Protein AF-A0A7W0Y321-F1 (afdb_monomer_lite)

Radius of gyration: 30.18 Å; chains: 1; bounding box: 87×52×85 Å

Secondary structure (DSSP, 8-state):
----PPP--SSHHHHHHHHHHHHHHHHHHHHHHHHHTT----------------------PPPPGGGGTT-EEEEEEEEEETTEEEEESSTTSS--EEEEEGGGS-TT--TT-EEEEEEEE-TTS-EEEESS--S--TT-EEEEEEEEEETTEEEEE-SSSSPEEEEGGG-SS---TT-EEEEEEEE-TTS-EEEES-GGGTTB------TT-EEEEEEEEEETTTEEEEEETTTEEEEEETTS---PPTT-EEEEEEEEE-TT-PEEEESS--HHHHHHHHHHHHHHHHTSTT----BTTS-HHHHHHHHS--HHHHHHHHHHHHHTTSEEE-TTSBEEE--

Structure (mmCIF, N/CA/C/O backbone):
data_AF-A0A7W0Y321-F1
#
_entry.id   AF-A0A7W0Y321-F1
#
loop_
_atom_site.group_PDB
_atom_site.id
_atom_site.type_symbol
_atom_site.label_atom_id
_atom_site.label_alt_id
_atom_site.label_comp_id
_atom_site.label_asym_id
_atom_site.label_entity_id
_atom_site.label_seq_id
_atom_site.pdbx_PDB_ins_code
_atom_site.Cartn_x
_atom_site.Cartn_y
_atom_site.Cartn_z
_atom_site.occupancy
_atom_site.B_iso_or_equiv
_atom_site.auth_seq_id
_atom_site.auth_comp_id
_atom_site.auth_asym_id
_atom_site.auth_atom_id
_atom_site.pdbx_PDB_model_num
ATOM 1 N N . MET A 1 1 ? 62.973 -2.713 -50.701 1.00 37.50 1 MET A N 1
ATOM 2 C CA . MET A 1 1 ? 62.464 -1.530 -49.974 1.00 37.50 1 MET A CA 1
ATOM 3 C C . MET A 1 1 ? 60.984 -1.741 -49.723 1.00 37.50 1 MET A C 1
ATOM 5 O O . MET A 1 1 ? 60.253 -2.079 -50.642 1.00 37.50 1 MET A O 1
ATOM 9 N N . THR A 1 2 ? 60.612 -1.707 -48.453 1.00 30.53 2 THR A N 1
ATOM 10 C CA . THR A 1 2 ? 59.418 -2.304 -47.845 1.00 30.53 2 THR A CA 1
ATOM 11 C C . THR A 1 2 ? 58.196 -1.388 -47.960 1.00 30.53 2 THR A C 1
ATOM 13 O O . THR A 1 2 ? 58.276 -0.207 -47.636 1.00 30.53 2 THR A O 1
ATOM 16 N N . SER A 1 3 ? 57.065 -1.948 -48.398 1.00 26.88 3 SER A N 1
ATOM 17 C CA . SER A 1 3 ? 55.743 -1.309 -48.429 1.00 26.88 3 SER A CA 1
ATOM 18 C C . SER A 1 3 ? 54.989 -1.633 -47.135 1.00 26.88 3 SER A C 1
ATOM 20 O O . SER A 1 3 ? 54.885 -2.802 -46.764 1.00 26.88 3 SER A O 1
ATOM 22 N N . ALA A 1 4 ? 54.495 -0.608 -46.435 1.00 31.92 4 ALA A N 1
ATOM 23 C CA . ALA A 1 4 ? 53.747 -0.739 -45.188 1.00 31.92 4 ALA A CA 1
ATOM 24 C C . ALA A 1 4 ? 52.249 -0.481 -45.419 1.00 31.92 4 ALA A C 1
ATOM 26 O O . ALA A 1 4 ? 51.830 0.603 -45.825 1.00 31.92 4 ALA A O 1
ATOM 27 N N . VAL A 1 5 ? 51.460 -1.510 -45.118 1.00 32.16 5 VAL A N 1
ATOM 28 C CA . VAL A 1 5 ? 49.995 -1.549 -45.082 1.00 32.16 5 VAL A CA 1
ATOM 29 C C . VAL A 1 5 ? 49.476 -0.706 -43.906 1.00 32.16 5 VAL A C 1
ATOM 31 O O . VAL A 1 5 ? 49.934 -0.874 -42.777 1.00 32.16 5 VAL A O 1
ATOM 34 N N . ARG A 1 6 ? 48.499 0.184 -44.141 1.00 30.25 6 ARG A N 1
ATOM 35 C CA . ARG A 1 6 ? 47.721 0.862 -43.084 1.00 30.25 6 ARG A CA 1
ATOM 36 C C . ARG A 1 6 ? 46.363 0.176 -42.912 1.00 30.25 6 ARG A C 1
ATOM 38 O O . ARG A 1 6 ? 45.542 0.193 -43.822 1.00 30.25 6 ARG A O 1
ATOM 45 N N . SER A 1 7 ? 46.129 -0.380 -41.727 1.00 29.53 7 SER A N 1
ATOM 46 C CA . SER A 1 7 ? 44.857 -0.968 -41.285 1.00 29.53 7 SER A CA 1
ATOM 47 C C . SER A 1 7 ? 43.852 0.111 -40.836 1.00 29.53 7 SER A C 1
ATOM 49 O O . SER A 1 7 ? 44.234 0.988 -40.059 1.00 29.53 7 SER A O 1
ATOM 51 N N . PRO A 1 8 ? 42.559 0.050 -41.211 1.00 30.39 8 PRO A N 1
ATOM 52 C CA . PRO A 1 8 ? 41.513 0.876 -40.613 1.00 30.39 8 PRO A CA 1
ATOM 53 C C . PRO A 1 8 ? 40.870 0.121 -39.436 1.00 30.39 8 PRO A C 1
ATOM 55 O O . PRO A 1 8 ? 39.890 -0.596 -39.604 1.00 30.39 8 PRO A O 1
ATOM 58 N N . GLY A 1 9 ? 41.452 0.245 -38.239 1.00 34.59 9 GLY A N 1
ATOM 59 C CA . GLY A 1 9 ? 41.065 -0.548 -37.060 1.00 34.59 9 GLY A CA 1
ATOM 60 C C . GLY A 1 9 ? 40.746 0.233 -35.782 1.00 34.59 9 GLY A C 1
ATOM 61 O O . GLY A 1 9 ? 40.634 -0.387 -34.732 1.00 34.59 9 GLY A O 1
ATOM 62 N N . THR A 1 10 ? 40.603 1.565 -35.822 1.00 32.31 10 THR A N 1
ATOM 63 C CA . THR A 1 10 ? 40.637 2.357 -34.567 1.00 32.31 10 THR A CA 1
ATOM 64 C C . THR A 1 10 ? 39.414 3.250 -34.316 1.00 32.31 10 THR A C 1
ATOM 66 O O . THR A 1 10 ? 39.217 3.701 -33.192 1.00 32.31 10 THR A O 1
ATOM 69 N N . HIS A 1 11 ? 38.515 3.454 -35.288 1.00 32.34 11 HIS A N 1
ATOM 70 C CA . HIS A 1 11 ? 37.349 4.338 -35.090 1.00 32.34 11 HIS A CA 1
ATOM 71 C C . HIS A 1 11 ? 36.080 3.649 -34.546 1.00 32.34 11 HIS A C 1
ATOM 73 O O . HIS A 1 11 ? 35.236 4.322 -33.958 1.00 32.34 11 HIS A O 1
ATOM 79 N N . ALA A 1 12 ? 35.951 2.320 -34.647 1.00 29.95 12 ALA A N 1
ATOM 80 C CA . ALA A 1 12 ? 34.763 1.593 -34.168 1.00 29.95 12 ALA A CA 1
ATOM 81 C C . ALA A 1 12 ? 34.792 1.259 -32.659 1.00 29.95 12 ALA A C 1
ATOM 83 O O . ALA A 1 12 ? 33.744 1.050 -32.048 1.00 29.95 12 ALA A O 1
ATOM 84 N N . VAL A 1 13 ? 35.971 1.275 -32.027 1.00 29.80 13 VAL A N 1
ATOM 85 C CA . VAL A 1 13 ? 36.135 0.966 -30.592 1.00 29.80 13 VAL A CA 1
ATOM 86 C C . VAL A 1 13 ? 35.755 2.162 -29.700 1.00 29.80 13 VAL A C 1
ATOM 88 O O . VAL A 1 13 ? 35.324 1.989 -28.562 1.00 29.80 13 VAL A O 1
ATOM 91 N N . ILE A 1 14 ? 35.798 3.386 -30.236 1.00 30.38 14 ILE A N 1
ATOM 92 C CA . ILE A 1 14 ? 35.524 4.618 -29.474 1.00 30.38 14 ILE A CA 1
ATOM 93 C C . ILE A 1 14 ? 34.008 4.868 -29.308 1.00 30.38 14 ILE A C 1
ATOM 95 O O . ILE A 1 14 ? 33.573 5.432 -28.303 1.00 30.38 14 ILE A O 1
ATOM 99 N N . VAL A 1 15 ? 33.167 4.376 -30.227 1.00 31.77 15 VAL A N 1
ATOM 100 C CA . VAL A 1 15 ? 31.702 4.563 -30.150 1.00 31.77 15 VAL A CA 1
ATOM 101 C C . VAL A 1 15 ? 31.045 3.563 -29.186 1.00 31.77 15 VAL A C 1
ATOM 103 O O . VAL A 1 15 ? 30.130 3.934 -28.450 1.00 31.77 15 VAL A O 1
ATOM 106 N N . ALA A 1 16 ? 31.551 2.326 -29.094 1.00 27.86 16 ALA A N 1
ATOM 107 C CA . ALA A 1 16 ? 31.016 1.312 -28.177 1.00 27.86 16 ALA A CA 1
ATOM 108 C C . ALA A 1 16 ? 31.351 1.613 -26.699 1.00 27.86 16 ALA A C 1
ATOM 110 O O . ALA A 1 16 ? 30.527 1.384 -25.811 1.00 27.86 16 ALA A O 1
ATOM 111 N N . ALA A 1 17 ? 32.516 2.219 -26.440 1.00 27.67 17 ALA A N 1
ATOM 112 C CA . ALA A 1 17 ? 32.900 2.704 -25.113 1.00 27.67 17 ALA A CA 1
ATOM 113 C C . ALA A 1 17 ? 32.048 3.907 -24.649 1.00 27.67 17 ALA A C 1
ATOM 115 O O . ALA A 1 17 ? 31.771 4.049 -23.459 1.00 27.67 17 ALA A O 1
ATOM 116 N N . SER A 1 18 ? 31.561 4.738 -25.580 1.00 28.52 18 SER A N 1
ATOM 117 C CA . SER A 1 18 ? 30.719 5.910 -25.287 1.00 28.52 18 SER A CA 1
ATOM 118 C C . SER A 1 18 ? 29.284 5.538 -24.868 1.00 28.52 18 SER A C 1
ATOM 120 O O . SER A 1 18 ? 28.716 6.161 -23.968 1.00 28.52 18 SER A O 1
ATOM 122 N N . VAL A 1 19 ? 28.709 4.476 -25.450 1.00 32.16 19 VAL A N 1
ATOM 123 C CA . VAL A 1 19 ? 27.367 3.977 -25.082 1.00 32.16 19 VAL A CA 1
ATOM 124 C C . VAL A 1 19 ? 27.392 3.259 -23.728 1.00 32.16 19 VAL A C 1
ATOM 126 O O . VAL A 1 19 ? 26.535 3.524 -22.885 1.00 32.16 19 VAL A O 1
ATOM 129 N N . ASN A 1 20 ? 28.419 2.443 -23.464 1.00 32.22 20 ASN A N 1
ATOM 130 C CA . ASN A 1 20 ? 28.569 1.749 -22.180 1.00 32.22 20 ASN A CA 1
ATOM 131 C C . ASN A 1 20 ? 28.865 2.734 -21.028 1.00 32.22 20 ASN A C 1
ATOM 133 O O . ASN A 1 20 ? 28.300 2.621 -19.942 1.00 32.22 20 ASN A O 1
ATOM 137 N N . ALA A 1 21 ? 29.643 3.793 -21.293 1.00 31.08 21 ALA A N 1
ATOM 138 C CA . ALA A 1 21 ? 29.900 4.859 -20.324 1.00 31.08 21 ALA A CA 1
ATOM 139 C C . ALA A 1 21 ? 28.672 5.750 -20.046 1.00 31.08 21 ALA A C 1
ATOM 141 O O . ALA A 1 21 ? 28.537 6.252 -18.931 1.00 31.08 21 ALA A O 1
ATOM 142 N N . ARG A 1 22 ? 27.753 5.953 -21.007 1.00 33.44 22 ARG A N 1
ATOM 143 C CA . ARG A 1 22 ? 26.479 6.666 -20.761 1.00 33.44 22 ARG A CA 1
ATOM 144 C C . ARG A 1 22 ? 25.498 5.833 -19.935 1.00 33.44 22 ARG A C 1
ATOM 146 O O . ARG A 1 22 ? 24.844 6.387 -19.057 1.00 33.44 22 ARG A O 1
ATOM 153 N N . GLN A 1 23 ? 25.458 4.520 -20.154 1.00 32.94 23 GLN A N 1
ATOM 154 C CA . GLN A 1 23 ? 24.614 3.592 -19.397 1.00 32.94 23 GLN A CA 1
ATOM 155 C C . GLN A 1 23 ? 25.147 3.376 -17.967 1.00 32.94 23 GLN A C 1
ATOM 157 O O . GLN A 1 23 ? 24.382 3.393 -17.008 1.00 32.94 23 GLN A O 1
ATOM 162 N N . GLN A 1 24 ? 26.470 3.318 -17.783 1.00 32.84 24 GLN A N 1
ATOM 163 C CA . GLN A 1 24 ? 27.100 3.291 -16.455 1.00 32.84 24 GLN A CA 1
ATOM 164 C C . GLN A 1 24 ? 27.003 4.638 -15.712 1.00 32.84 24 GLN A C 1
ATOM 166 O O . GLN A 1 24 ? 26.873 4.650 -14.489 1.00 32.84 24 GLN A O 1
ATOM 171 N N . ARG A 1 25 ? 26.991 5.783 -16.417 1.00 35.41 25 ARG A N 1
ATOM 172 C CA . ARG A 1 25 ? 26.753 7.108 -15.804 1.00 35.41 25 ARG A CA 1
ATOM 173 C C . ARG A 1 25 ? 25.290 7.336 -15.401 1.00 35.41 25 ARG A C 1
ATOM 175 O O . ARG A 1 25 ? 25.072 8.026 -14.407 1.00 35.41 25 ARG A O 1
ATOM 182 N N . SER A 1 26 ? 24.305 6.758 -16.100 1.00 35.09 26 SER A N 1
ATOM 183 C CA . SER A 1 26 ? 22.899 6.812 -15.656 1.00 35.09 26 SER A CA 1
ATOM 184 C C . SER A 1 26 ? 22.655 5.908 -14.440 1.00 35.09 26 SER A C 1
ATOM 186 O O . SER A 1 26 ? 21.973 6.321 -13.507 1.00 35.09 26 SER A O 1
ATOM 188 N N . ILE A 1 27 ? 23.306 4.738 -14.385 1.00 36.19 27 ILE A N 1
ATOM 189 C CA . ILE A 1 27 ? 23.288 3.838 -13.218 1.00 36.19 27 ILE A CA 1
ATOM 190 C C . ILE A 1 27 ? 23.987 4.489 -12.010 1.00 36.19 27 ILE A C 1
ATOM 192 O O . ILE A 1 27 ? 23.441 4.482 -10.912 1.00 36.19 27 ILE A O 1
ATOM 196 N N . GLY A 1 28 ? 25.135 5.149 -12.207 1.00 32.41 28 GLY A N 1
ATOM 197 C CA . GLY A 1 28 ? 25.842 5.868 -11.137 1.00 32.41 28 GLY A CA 1
ATOM 198 C C . GLY A 1 28 ? 25.078 7.075 -10.569 1.00 32.41 28 GLY A C 1
ATOM 199 O O . GLY A 1 28 ? 25.195 7.375 -9.380 1.00 32.41 28 GLY A O 1
ATOM 200 N N . ARG A 1 29 ? 24.248 7.748 -11.383 1.00 40.47 29 ARG A N 1
ATOM 201 C CA . ARG A 1 29 ? 23.334 8.807 -10.913 1.00 40.47 29 ARG A CA 1
ATOM 202 C C . ARG A 1 29 ? 22.128 8.243 -10.153 1.00 40.47 29 ARG A C 1
ATOM 204 O O . ARG A 1 29 ? 21.729 8.850 -9.163 1.00 40.47 29 ARG A O 1
ATOM 211 N N . ALA A 1 30 ? 21.618 7.068 -10.528 1.00 36.06 30 ALA A N 1
ATOM 212 C CA . ALA A 1 30 ? 20.555 6.381 -9.787 1.00 36.06 30 ALA A CA 1
ATOM 213 C C . ALA A 1 30 ? 21.011 5.954 -8.372 1.00 36.06 30 ALA A C 1
ATOM 215 O O . ALA A 1 30 ? 20.268 6.123 -7.401 1.00 36.06 30 ALA A O 1
ATOM 216 N N . THR A 1 31 ? 22.264 5.506 -8.211 1.00 35.38 31 THR A N 1
ATOM 217 C CA . THR A 1 31 ? 22.846 5.173 -6.894 1.00 35.38 31 THR A CA 1
ATOM 218 C C . THR A 1 31 ? 22.947 6.399 -5.974 1.00 35.38 31 THR A C 1
ATOM 220 O O . THR A 1 31 ? 22.662 6.307 -4.775 1.00 35.38 31 THR A O 1
ATOM 223 N N . ALA A 1 32 ? 23.292 7.566 -6.533 1.00 35.53 32 ALA A N 1
ATOM 224 C CA . ALA A 1 32 ? 23.331 8.835 -5.804 1.00 35.53 32 ALA A CA 1
ATOM 225 C C . ALA A 1 32 ? 21.924 9.371 -5.477 1.00 35.53 32 ALA A C 1
ATOM 227 O O . ALA A 1 32 ? 21.692 9.817 -4.355 1.00 35.53 32 ALA A O 1
ATOM 228 N N . ALA A 1 33 ? 20.963 9.259 -6.398 1.00 38.72 33 ALA A N 1
ATOM 229 C CA . ALA A 1 33 ? 19.593 9.743 -6.223 1.00 38.72 33 ALA A CA 1
ATOM 230 C C . ALA A 1 33 ? 18.834 9.037 -5.088 1.00 38.72 33 ALA A C 1
ATOM 232 O O . ALA A 1 33 ? 18.211 9.694 -4.254 1.00 38.72 33 ALA A O 1
ATOM 233 N N . LEU A 1 34 ? 18.962 7.709 -4.982 1.00 39.53 34 LEU A N 1
ATOM 234 C CA . LEU A 1 34 ? 18.367 6.964 -3.867 1.00 39.53 34 LEU A CA 1
ATOM 235 C C . LEU A 1 34 ? 19.065 7.218 -2.519 1.00 39.53 34 LEU A C 1
ATOM 237 O O . LEU A 1 34 ? 18.473 6.979 -1.475 1.00 39.53 34 LEU A O 1
ATOM 241 N N . THR A 1 35 ? 20.297 7.735 -2.522 1.00 36.53 35 THR A N 1
ATOM 242 C CA . THR A 1 35 ? 21.027 8.111 -1.296 1.00 36.53 35 THR A CA 1
ATOM 243 C C . THR A 1 35 ? 20.725 9.560 -0.873 1.00 36.53 35 THR A C 1
ATOM 245 O O . THR A 1 35 ? 20.748 9.887 0.312 1.00 36.53 35 THR A O 1
ATOM 248 N N . ILE A 1 36 ? 20.388 10.434 -1.829 1.00 39.72 36 ILE A N 1
ATOM 249 C CA . ILE A 1 36 ? 19.984 11.832 -1.593 1.00 39.72 36 ILE A CA 1
ATOM 250 C C . ILE A 1 36 ? 18.543 11.926 -1.056 1.00 39.72 36 ILE A C 1
ATOM 252 O O . ILE A 1 36 ? 18.221 12.874 -0.343 1.00 39.72 36 ILE A O 1
ATOM 256 N N . CYS A 1 37 ? 17.705 10.909 -1.291 1.00 40.44 37 CYS A N 1
ATOM 257 C CA . CYS A 1 37 ? 16.328 10.847 -0.784 1.00 40.44 37 CYS A CA 1
ATOM 258 C C . CYS A 1 37 ? 16.218 10.813 0.761 1.00 40.44 37 CYS A C 1
ATOM 260 O O . CYS A 1 37 ? 15.192 11.213 1.301 1.00 40.44 37 CYS A O 1
ATOM 262 N N . MET A 1 38 ? 17.279 10.404 1.473 1.00 42.56 38 MET A N 1
ATOM 263 C CA . MET A 1 38 ? 17.294 10.196 2.936 1.00 42.56 38 MET A CA 1
ATOM 264 C C . MET A 1 38 ? 18.037 11.287 3.737 1.00 42.56 38 MET A C 1
ATOM 266 O O . MET A 1 38 ? 18.433 11.067 4.881 1.00 42.56 38 MET A O 1
ATOM 270 N N . ARG A 1 39 ? 18.297 12.477 3.174 1.00 36.12 39 ARG A N 1
ATOM 271 C CA . ARG A 1 39 ? 18.982 13.555 3.920 1.00 36.12 39 ARG A CA 1
ATOM 272 C C . ARG A 1 39 ? 18.240 14.890 3.882 1.00 36.12 39 ARG A C 1
ATOM 274 O O . ARG A 1 39 ? 18.534 15.749 3.058 1.00 36.12 39 ARG A O 1
ATOM 281 N N . ARG A 1 40 ? 17.421 15.133 4.911 1.00 33.59 40 ARG A N 1
ATOM 282 C CA . ARG A 1 40 ? 17.239 16.467 5.511 1.00 33.59 40 ARG A CA 1
ATOM 283 C C . ARG A 1 40 ? 17.475 16.380 7.021 1.00 33.59 40 ARG A C 1
ATOM 285 O O . ARG A 1 40 ? 16.914 15.538 7.704 1.00 33.59 40 ARG A O 1
ATOM 292 N N . ARG A 1 41 ? 18.401 17.212 7.512 1.00 30.92 41 ARG A N 1
ATOM 293 C CA . ARG A 1 41 ? 18.841 17.288 8.915 1.00 30.92 41 ARG A CA 1
ATOM 294 C C . ARG A 1 41 ? 17.834 18.079 9.755 1.00 30.92 41 ARG A C 1
ATOM 296 O O . ARG A 1 41 ? 17.512 19.203 9.392 1.00 30.92 41 ARG A O 1
ATOM 303 N N . VAL A 1 42 ? 17.495 17.545 10.926 1.00 33.91 42 VAL A N 1
ATOM 304 C CA . VAL A 1 42 ? 16.910 18.248 12.086 1.00 33.91 42 VAL A CA 1
ATOM 305 C C . VAL A 1 42 ? 17.865 18.003 13.284 1.00 33.91 42 VAL A C 1
ATOM 307 O O . VAL A 1 42 ? 18.540 16.968 13.300 1.00 33.91 42 VAL A O 1
ATOM 310 N N . PRO A 1 43 ? 18.090 18.966 14.206 1.00 32.81 43 PRO A N 1
ATOM 311 C CA . PRO A 1 43 ? 19.336 19.046 14.978 1.00 32.81 43 PRO A CA 1
ATOM 312 C C . PRO A 1 43 ? 19.446 18.069 16.163 1.00 32.81 43 PRO A C 1
ATOM 314 O O . PRO A 1 43 ? 18.467 17.647 16.768 1.00 32.81 43 PRO A O 1
ATOM 317 N N . ARG A 1 44 ? 20.703 17.740 16.502 1.00 32.72 44 ARG A N 1
ATOM 318 C CA . ARG A 1 44 ? 21.126 16.801 17.556 1.00 32.72 44 ARG A CA 1
ATOM 319 C C . ARG A 1 44 ? 20.881 17.346 18.970 1.00 32.72 44 ARG A C 1
ATOM 321 O O . ARG A 1 44 ? 21.443 18.378 19.331 1.00 32.72 44 ARG A O 1
ATOM 328 N N . GLY A 1 45 ? 20.178 16.569 19.796 1.00 30.84 45 GLY A N 1
ATOM 329 C CA . GLY A 1 45 ? 20.046 16.757 21.245 1.00 30.84 45 GLY A CA 1
ATOM 330 C C . GLY A 1 45 ? 20.712 15.634 22.058 1.00 30.84 45 GLY A C 1
ATOM 331 O O . GLY A 1 45 ? 20.310 14.485 21.972 1.00 30.84 45 GLY A O 1
ATOM 332 N N . ARG A 1 46 ? 21.765 16.027 22.788 1.00 31.98 46 ARG A N 1
ATOM 333 C CA . ARG A 1 46 ? 22.448 15.503 24.001 1.00 31.98 46 ARG A CA 1
ATOM 334 C C . ARG A 1 46 ? 22.412 14.007 24.400 1.00 31.98 46 ARG A C 1
ATOM 336 O O . ARG A 1 46 ? 21.378 13.386 24.579 1.00 31.98 46 ARG A O 1
ATOM 343 N N . ARG A 1 47 ? 23.630 13.520 24.693 1.00 31.42 47 ARG A N 1
ATOM 344 C CA . ARG A 1 47 ? 24.012 12.260 25.363 1.00 31.42 47 ARG A CA 1
ATOM 345 C C . ARG A 1 47 ? 23.649 12.240 26.856 1.00 31.42 47 ARG A C 1
ATOM 347 O O . ARG A 1 47 ? 23.882 13.238 27.534 1.00 31.42 47 ARG A O 1
ATOM 354 N N . THR A 1 48 ? 23.322 11.055 27.372 1.00 31.39 48 THR A N 1
ATOM 355 C CA . THR A 1 48 ? 23.472 10.646 28.787 1.00 31.39 48 THR A CA 1
ATOM 356 C C . THR A 1 48 ? 23.971 9.185 28.885 1.00 31.39 48 THR A C 1
ATOM 358 O O . THR A 1 48 ? 23.971 8.481 27.872 1.00 31.3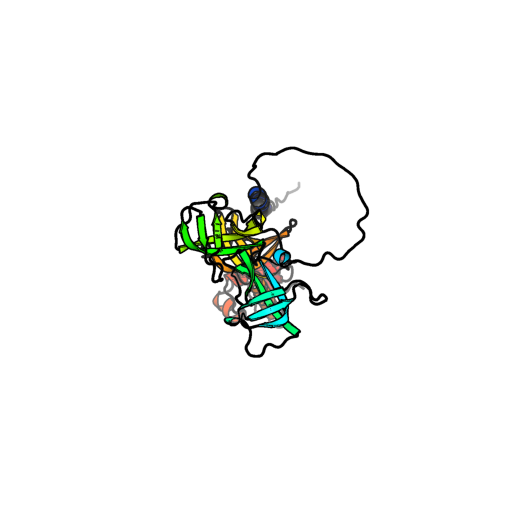9 48 THR A O 1
ATOM 361 N N . PRO A 1 49 ? 24.553 8.764 30.031 1.00 33.38 49 PRO A N 1
ATOM 362 C CA . PRO A 1 49 ? 25.655 7.801 30.052 1.00 33.38 49 PRO A CA 1
ATOM 363 C C . PRO A 1 49 ? 25.272 6.335 30.324 1.00 33.38 49 PRO A C 1
ATOM 365 O O . PRO A 1 49 ? 24.209 6.009 30.838 1.00 33.38 49 PRO A O 1
ATOM 368 N N . LYS A 1 50 ? 26.242 5.472 29.990 1.00 33.44 50 LYS A N 1
ATOM 369 C CA . LYS A 1 50 ? 26.326 4.019 30.201 1.00 33.44 50 LYS A CA 1
ATOM 370 C C . LYS A 1 50 ? 26.047 3.599 31.652 1.00 33.44 50 LYS A C 1
ATOM 372 O O . LYS A 1 50 ? 26.663 4.140 32.567 1.00 33.44 50 LYS A O 1
ATOM 377 N N . GLY A 1 51 ? 25.268 2.529 31.837 1.00 27.20 51 GLY A N 1
ATOM 378 C CA . GLY A 1 51 ? 25.126 1.859 33.130 1.00 27.20 51 GLY A CA 1
ATOM 379 C C . GLY A 1 51 ? 24.495 0.463 33.057 1.00 27.20 51 GLY A C 1
ATOM 380 O O . GLY A 1 51 ? 23.309 0.347 32.802 1.00 27.20 51 GLY A O 1
ATOM 381 N N . ARG A 1 52 ? 25.326 -0.546 33.361 1.00 26.77 52 ARG A N 1
ATOM 382 C CA . ARG A 1 52 ? 25.044 -1.872 33.960 1.00 26.77 52 ARG A CA 1
ATOM 383 C C . ARG A 1 52 ? 24.085 -2.839 33.247 1.00 26.77 52 ARG A C 1
ATOM 385 O O . ARG A 1 52 ? 22.870 -2.716 33.288 1.00 26.77 52 ARG A O 1
ATOM 392 N N . TRP A 1 53 ? 24.701 -3.902 32.733 1.00 24.78 53 TRP A N 1
ATOM 393 C CA . TRP A 1 53 ? 24.075 -5.162 32.351 1.00 24.78 53 TRP A CA 1
ATOM 394 C C . TRP A 1 53 ? 23.630 -5.916 33.609 1.00 24.78 53 TRP A C 1
ATOM 396 O O . TRP A 1 53 ? 24.472 -6.348 34.395 1.00 24.78 53 TRP A O 1
ATOM 406 N N . TRP A 1 54 ? 22.321 -6.070 33.786 1.00 28.39 54 TRP A N 1
ATOM 407 C CA . TRP A 1 54 ? 21.739 -7.074 34.672 1.00 28.39 54 TRP A CA 1
ATOM 408 C C . TRP A 1 54 ? 21.174 -8.190 33.797 1.00 28.39 54 TRP A C 1
ATOM 410 O O . TRP A 1 54 ? 20.472 -7.927 32.821 1.00 28.39 54 TRP A O 1
ATOM 420 N N . ALA A 1 55 ? 21.550 -9.427 34.118 1.00 31.28 55 ALA A N 1
ATOM 421 C CA . ALA A 1 55 ? 21.075 -10.634 33.461 1.00 31.28 55 ALA A CA 1
ATOM 422 C C . ALA A 1 55 ? 19.541 -10.700 33.528 1.00 31.28 55 ALA A C 1
ATOM 424 O O . ALA A 1 55 ? 18.965 -10.636 34.613 1.00 31.28 55 ALA A O 1
ATOM 425 N N . CYS A 1 56 ? 18.886 -10.805 32.371 1.00 28.83 56 CYS A N 1
ATOM 426 C CA . CYS A 1 56 ? 17.438 -10.931 32.295 1.00 28.83 56 CYS A CA 1
ATOM 427 C C . CYS A 1 56 ? 17.074 -12.417 32.260 1.00 28.83 56 CYS A C 1
ATOM 429 O O . CYS A 1 56 ? 17.381 -13.127 31.303 1.00 28.83 56 CYS A O 1
ATOM 431 N N . ASN A 1 57 ? 16.450 -12.864 33.345 1.00 33.22 57 ASN A N 1
ATOM 432 C CA . ASN A 1 57 ? 15.705 -14.109 33.417 1.00 33.22 57 ASN A CA 1
ATOM 433 C C . ASN A 1 57 ? 14.534 -13.982 32.428 1.00 33.22 57 ASN A C 1
ATOM 435 O O . ASN A 1 57 ? 13.743 -13.045 32.535 1.00 33.22 57 ASN A O 1
ATOM 439 N N . SER A 1 58 ? 14.457 -14.862 31.435 1.00 38.84 58 SER A N 1
ATOM 440 C CA . SER A 1 58 ? 13.466 -14.831 30.358 1.00 38.84 58 SER A CA 1
ATOM 441 C C . SER A 1 58 ? 12.080 -15.249 30.862 1.00 38.84 58 SER A C 1
ATOM 443 O O . SER A 1 58 ? 11.590 -16.341 30.581 1.00 38.84 58 SER A O 1
ATOM 445 N N . ALA A 1 59 ? 11.430 -14.355 31.607 1.00 42.66 59 ALA A N 1
ATOM 446 C CA . ALA A 1 59 ? 9.985 -14.370 31.759 1.00 42.66 59 ALA A CA 1
ATOM 447 C C . ALA A 1 59 ? 9.379 -13.976 30.406 1.00 42.66 59 ALA A C 1
ATOM 449 O O . ALA A 1 59 ? 9.693 -12.916 29.865 1.00 42.66 59 ALA A O 1
ATOM 450 N N . ARG A 1 60 ? 8.549 -14.850 29.830 1.00 49.38 60 ARG A N 1
ATOM 451 C CA . ARG A 1 60 ? 7.725 -14.510 28.666 1.00 49.38 60 ARG A CA 1
ATOM 452 C C . ARG A 1 60 ? 6.822 -13.350 29.095 1.00 49.38 60 ARG A C 1
ATOM 454 O O . ARG A 1 60 ? 5.949 -13.544 29.933 1.00 49.38 60 ARG A O 1
ATOM 461 N N . THR A 1 61 ? 7.092 -12.140 28.613 1.00 56.84 61 THR A N 1
ATOM 462 C CA . THR A 1 61 ? 6.213 -10.990 28.838 1.00 56.84 61 THR A CA 1
ATOM 463 C C . THR A 1 61 ? 4.872 -11.308 28.186 1.00 56.84 61 THR A C 1
ATOM 465 O O . THR A 1 61 ? 4.842 -11.574 26.986 1.00 56.84 61 THR A O 1
ATOM 468 N N . ALA A 1 62 ? 3.797 -11.345 28.979 1.00 64.00 62 ALA A N 1
ATOM 469 C CA . ALA A 1 62 ? 2.444 -11.514 28.463 1.00 64.00 62 ALA A CA 1
ATOM 470 C C . ALA A 1 62 ? 2.161 -10.406 27.439 1.00 64.00 62 ALA A C 1
ATOM 472 O O . ALA A 1 62 ? 2.457 -9.237 27.700 1.00 64.00 62 ALA A O 1
ATOM 473 N N . MET A 1 63 ? 1.659 -10.783 26.265 1.00 74.50 63 MET A N 1
ATOM 474 C CA . MET A 1 63 ? 1.378 -9.832 25.194 1.00 74.50 63 MET A CA 1
ATOM 475 C C . MET A 1 63 ? 0.116 -9.044 25.547 1.00 74.50 63 MET A C 1
ATOM 477 O O . MET A 1 63 ? -0.892 -9.637 25.931 1.00 74.50 63 MET A O 1
ATOM 481 N N . LEU A 1 64 ? 0.169 -7.717 25.443 1.00 83.81 64 LEU A N 1
ATOM 482 C CA . LEU A 1 64 ? -0.964 -6.853 25.770 1.00 83.81 64 LEU A CA 1
ATOM 483 C C . LEU A 1 64 ? -1.772 -6.516 24.506 1.00 83.81 64 LEU A C 1
ATOM 485 O O . LEU A 1 64 ? -1.205 -6.486 23.410 1.00 83.81 64 LEU A O 1
ATOM 489 N N . PRO A 1 65 ? -3.079 -6.204 24.626 1.00 82.94 65 PRO A N 1
ATOM 490 C CA . PRO A 1 65 ? -3.898 -5.752 23.497 1.00 82.94 65 PRO A CA 1
ATOM 491 C C . PRO A 1 65 ? -3.249 -4.623 22.680 1.00 82.94 65 PRO A C 1
ATOM 493 O O . PRO A 1 65 ? -3.295 -4.613 21.450 1.00 82.94 65 PRO A O 1
ATOM 496 N N . ASP A 1 66 ? -2.585 -3.702 23.376 1.00 86.44 66 ASP A N 1
ATOM 497 C CA . ASP A 1 66 ? -1.890 -2.550 22.808 1.00 86.44 66 ASP A CA 1
ATOM 498 C C . ASP A 1 66 ? -0.717 -2.907 21.887 1.00 86.44 66 ASP A C 1
ATOM 500 O O . ASP A 1 66 ? -0.373 -2.121 21.000 1.00 86.44 66 ASP A O 1
ATOM 504 N N . ASP A 1 67 ? -0.096 -4.073 22.075 1.00 89.12 67 ASP A N 1
ATOM 505 C CA . ASP A 1 67 ? 1.023 -4.537 21.245 1.00 89.12 67 ASP A CA 1
ATOM 506 C C . ASP A 1 67 ? 0.551 -4.968 19.847 1.00 89.12 67 ASP A C 1
ATOM 508 O O . ASP A 1 67 ? 1.326 -4.974 18.883 1.00 89.12 67 ASP A O 1
ATOM 512 N N . LEU A 1 68 ? -0.742 -5.290 19.726 1.00 94.12 68 LEU A N 1
ATOM 513 C CA . LEU A 1 68 ? -1.380 -5.723 18.487 1.00 94.12 68 LEU A CA 1
ATOM 514 C C . LEU A 1 68 ? -1.962 -4.572 17.662 1.00 94.12 68 LEU A C 1
ATOM 516 O O . LEU A 1 68 ? -2.365 -4.790 16.519 1.00 94.12 68 LEU A O 1
ATOM 520 N N . LEU A 1 69 ? -1.998 -3.352 18.208 1.00 95.38 69 LEU A N 1
ATOM 521 C CA . LEU A 1 69 ? -2.595 -2.196 17.543 1.00 95.38 69 LEU A CA 1
ATOM 522 C C . LEU A 1 69 ? -1.985 -1.936 16.163 1.00 95.38 69 LEU A C 1
ATOM 524 O O . LEU A 1 69 ? -0.768 -1.867 15.982 1.00 95.38 69 LEU A O 1
ATOM 528 N N . GLY A 1 70 ? -2.868 -1.742 15.187 1.00 96.12 70 GLY A N 1
ATOM 529 C CA . GLY A 1 70 ? -2.525 -1.487 13.798 1.00 96.12 70 GLY A CA 1
ATOM 530 C C . GLY A 1 70 ? -2.024 -2.721 13.045 1.00 96.12 70 GLY A C 1
ATOM 531 O O . GLY A 1 70 ? -1.421 -2.561 11.987 1.00 96.12 70 GLY A O 1
ATOM 532 N N . ARG A 1 71 ? -2.215 -3.942 13.562 1.00 96.56 71 ARG A N 1
ATOM 533 C CA . ARG A 1 71 ? -1.719 -5.179 12.939 1.00 96.56 71 ARG A CA 1
ATOM 534 C C . ARG A 1 71 ? -2.849 -6.141 12.598 1.00 96.56 71 ARG A C 1
ATOM 536 O O . ARG A 1 71 ? -3.868 -6.203 13.284 1.00 96.56 71 ARG A O 1
ATOM 543 N N . HIS A 1 72 ? -2.610 -6.934 11.557 1.00 96.44 72 HIS A N 1
ATOM 544 C CA . HIS A 1 72 ? -3.383 -8.136 11.277 1.00 96.44 72 HIS A CA 1
ATOM 545 C C . HIS A 1 72 ? -2.895 -9.277 12.164 1.00 96.44 72 HIS A C 1
ATOM 547 O O . HIS A 1 72 ? -1.701 -9.578 12.201 1.00 96.44 72 HIS A O 1
ATOM 553 N N . VAL A 1 73 ? -3.823 -9.914 12.863 1.00 96.44 73 VAL A N 1
ATOM 554 C CA . VAL A 1 73 ? -3.567 -11.032 13.771 1.00 96.44 73 VAL A CA 1
ATOM 555 C C . VAL A 1 73 ? -4.654 -12.080 13.607 1.00 96.44 73 VAL A C 1
ATOM 557 O O . VAL A 1 73 ? -5.739 -11.800 13.108 1.00 96.44 73 VAL A O 1
ATOM 560 N N . THR A 1 74 ? -4.365 -13.311 14.006 1.00 96.56 74 THR A N 1
ATOM 561 C CA . THR A 1 74 ? -5.366 -14.378 14.068 1.00 96.56 74 THR A CA 1
ATOM 562 C C . THR A 1 74 ? -5.554 -14.753 15.527 1.00 96.56 74 THR A C 1
ATOM 564 O O . THR A 1 74 ? -4.614 -15.249 16.144 1.00 96.56 74 THR A O 1
ATOM 567 N N . LEU A 1 75 ? -6.734 -14.468 16.083 1.00 95.69 75 LEU A N 1
ATOM 568 C CA . LEU A 1 75 ? -7.019 -14.636 17.510 1.00 95.69 75 LEU A CA 1
ATOM 569 C C . LEU A 1 75 ? -8.185 -15.614 17.714 1.00 95.69 75 LEU A C 1
ATOM 571 O O . LEU A 1 75 ? -9.181 -15.513 16.991 1.00 95.69 75 LEU A O 1
ATOM 575 N N . PRO A 1 76 ? -8.097 -16.552 18.676 1.00 96.06 76 PRO A N 1
ATOM 576 C CA . PRO A 1 76 ? -9.179 -17.485 18.943 1.00 96.06 76 PRO A CA 1
ATOM 577 C C . PRO A 1 76 ? -10.312 -16.837 19.738 1.00 96.06 76 PRO A C 1
ATOM 579 O O . PRO A 1 76 ? -10.080 -16.031 20.644 1.00 96.06 76 PRO A O 1
ATOM 582 N N . ILE A 1 77 ? -11.548 -17.220 19.425 1.00 96.94 77 ILE A N 1
ATOM 583 C CA . ILE A 1 77 ? -12.731 -16.813 20.181 1.00 96.94 77 ILE A CA 1
ATOM 584 C C . ILE A 1 77 ? -12.698 -17.498 21.543 1.00 96.94 77 ILE A C 1
ATOM 586 O O . ILE A 1 77 ? -12.744 -18.722 21.635 1.00 96.94 77 ILE A O 1
ATOM 590 N N . ARG A 1 78 ? -12.678 -16.712 22.618 1.00 95.12 78 ARG A N 1
ATOM 591 C CA . ARG A 1 78 ? -12.735 -17.225 23.991 1.00 95.12 78 ARG A CA 1
ATOM 592 C C . ARG A 1 78 ? -14.164 -17.407 24.478 1.00 95.12 78 ARG A C 1
ATOM 594 O O . ARG A 1 78 ? -14.474 -18.387 25.145 1.00 95.12 78 ARG A O 1
ATOM 601 N N . ARG A 1 79 ? -15.031 -16.440 24.184 1.00 95.81 79 ARG A N 1
ATOM 602 C CA . ARG A 1 79 ? -16.446 -16.464 24.573 1.00 95.81 79 ARG A CA 1
ATOM 603 C C . ARG A 1 79 ? -17.265 -15.494 23.737 1.00 95.81 79 ARG A C 1
ATOM 605 O O . ARG A 1 79 ? -16.733 -14.513 23.219 1.00 95.81 79 ARG A O 1
ATOM 612 N N . PHE A 1 80 ? -18.569 -15.725 23.706 1.00 97.31 80 PHE A N 1
ATOM 613 C CA . PHE A 1 80 ? -19.551 -14.776 23.195 1.00 97.31 80 PHE A CA 1
ATOM 614 C C . PHE A 1 80 ? -20.204 -13.997 24.342 1.00 97.31 80 PHE A C 1
ATOM 616 O O . PHE A 1 80 ? -20.272 -14.474 25.476 1.00 97.31 80 PHE A O 1
ATOM 623 N N . ALA A 1 81 ? -20.667 -12.789 24.044 1.00 95.88 81 ALA A N 1
ATOM 624 C CA . ALA A 1 81 ? -21.584 -12.007 24.867 1.00 95.88 81 ALA A CA 1
ATOM 625 C C . ALA A 1 81 ? -22.445 -11.115 23.959 1.00 95.88 81 ALA A C 1
ATOM 627 O O . ALA A 1 81 ? -22.228 -11.067 22.750 1.00 95.88 81 ALA A O 1
ATOM 628 N N . ASP A 1 82 ? -23.355 -10.341 24.548 1.00 95.44 82 ASP A N 1
ATOM 629 C CA . ASP A 1 82 ? -24.278 -9.471 23.803 1.00 95.44 82 ASP A CA 1
ATOM 630 C C . ASP A 1 82 ? -23.561 -8.454 22.897 1.00 95.44 82 ASP A C 1
ATOM 632 O O . ASP A 1 82 ? -24.040 -8.130 21.813 1.00 95.44 82 ASP A O 1
ATOM 636 N N . ALA A 1 83 ? -22.383 -7.974 23.310 1.00 94.69 83 ALA A N 1
ATOM 637 C CA . ALA A 1 83 ? -21.583 -7.035 22.523 1.00 94.69 83 ALA A CA 1
ATOM 638 C C . ALA A 1 83 ? -20.892 -7.681 21.301 1.00 94.69 83 ALA A C 1
ATOM 640 O O . ALA A 1 83 ? -20.505 -6.969 20.372 1.00 94.69 83 ALA A O 1
ATOM 641 N N . GLY A 1 84 ? -20.717 -9.008 21.294 1.00 97.00 84 GLY A N 1
ATOM 642 C CA . GLY A 1 84 ? -19.997 -9.744 20.255 1.00 97.00 84 GLY A CA 1
ATOM 643 C C . GLY A 1 84 ? -19.097 -10.857 20.797 1.00 97.00 84 GLY A C 1
ATOM 644 O O . GLY A 1 84 ? -19.363 -11.454 21.843 1.00 97.00 84 GLY A O 1
ATOM 645 N N . ALA A 1 85 ? -18.021 -11.156 20.071 1.00 97.62 85 ALA A N 1
ATOM 646 C CA . ALA A 1 85 ? -17.051 -12.182 20.445 1.00 97.62 85 ALA A CA 1
ATOM 647 C C . ALA A 1 85 ? -15.850 -11.562 21.170 1.00 97.62 85 ALA A C 1
ATOM 649 O O . ALA A 1 85 ? -15.322 -10.539 20.749 1.00 97.62 85 ALA A O 1
ATOM 650 N N . PHE A 1 86 ? -15.386 -12.190 22.247 1.00 97.00 86 PHE A N 1
ATOM 651 C CA . PHE A 1 86 ? -14.157 -11.800 22.938 1.00 97.00 86 PHE A CA 1
ATOM 652 C C . PHE A 1 86 ? -13.024 -12.707 22.475 1.00 97.00 86 PHE A C 1
ATOM 654 O O . PHE A 1 86 ? -13.063 -13.919 22.702 1.00 97.00 86 PHE A O 1
ATOM 661 N N . LEU A 1 87 ? -12.033 -12.117 21.815 1.00 96.62 87 LEU A N 1
ATOM 662 C CA . LEU A 1 87 ? -10.893 -12.806 21.228 1.00 96.62 87 LEU A CA 1
ATOM 663 C C . LEU A 1 87 ? -9.716 -12.796 22.198 1.00 96.62 87 LEU A C 1
ATOM 665 O O . LEU A 1 87 ? -9.409 -11.765 22.792 1.00 96.62 87 LEU A O 1
ATOM 669 N N . ALA A 1 88 ? -9.051 -13.930 22.349 1.00 94.94 88 ALA A N 1
ATOM 670 C CA . ALA A 1 88 ? -7.900 -14.083 23.225 1.00 94.94 88 ALA A CA 1
ATOM 671 C C . ALA A 1 88 ? -6.644 -13.404 22.666 1.00 94.94 88 ALA A C 1
ATOM 673 O O . ALA A 1 88 ? -6.235 -13.736 21.555 1.00 94.94 88 ALA A O 1
ATOM 674 N N . VAL A 1 89 ? -5.991 -12.528 23.441 1.00 91.44 89 VAL A N 1
ATOM 675 C CA . VAL A 1 89 ? -4.675 -11.973 23.059 1.00 91.44 89 VAL A CA 1
ATOM 676 C C . VAL A 1 89 ? -3.574 -13.025 23.196 1.00 91.44 89 VAL A C 1
ATOM 678 O O . VAL A 1 89 ? -2.765 -13.192 22.285 1.00 91.44 89 VAL A O 1
ATOM 681 N N . ASP A 1 90 ? -3.585 -13.771 24.301 1.00 85.81 90 ASP A N 1
ATOM 682 C CA . ASP A 1 90 ? -2.778 -14.976 24.483 1.00 85.81 90 ASP A CA 1
ATOM 683 C C . ASP A 1 90 ? -3.706 -16.205 24.518 1.00 85.81 90 ASP A C 1
ATOM 685 O O . ASP A 1 90 ? -4.595 -16.273 25.376 1.00 85.81 90 ASP A O 1
ATOM 689 N N . PRO A 1 91 ? -3.551 -17.175 23.597 1.00 76.38 91 PRO A N 1
ATOM 690 C CA . PRO A 1 91 ? -4.324 -18.415 23.612 1.00 76.38 91 PRO A CA 1
ATOM 691 C C . PRO A 1 91 ? -4.064 -19.307 24.833 1.00 76.38 91 PRO A C 1
ATOM 693 O O . PRO A 1 91 ? -4.885 -20.172 25.121 1.00 76.38 91 PRO A O 1
ATOM 696 N N . GLN A 1 92 ? -2.913 -19.158 25.496 1.00 75.38 92 GLN A N 1
ATOM 697 C CA . GLN A 1 92 ? -2.446 -20.043 26.571 1.00 75.38 92 GLN A CA 1
ATOM 698 C C . GLN A 1 92 ? -2.787 -19.533 27.977 1.00 75.38 92 GLN A C 1
ATOM 700 O O . GLN A 1 92 ? -2.521 -20.236 28.950 1.00 75.38 92 GLN A O 1
ATOM 705 N N . ASP A 1 93 ? -3.353 -18.331 28.090 1.00 74.88 93 ASP A N 1
ATOM 706 C CA . ASP A 1 93 ? -3.726 -17.711 29.362 1.00 74.88 93 ASP A CA 1
ATOM 707 C C . ASP A 1 93 ? -5.170 -17.196 29.311 1.00 74.88 93 ASP A C 1
ATOM 709 O O . ASP A 1 93 ? -5.639 -16.724 28.274 1.00 74.88 93 ASP A O 1
ATOM 713 N N . ASP A 1 94 ? -5.862 -17.221 30.447 1.00 70.12 94 ASP A N 1
ATOM 714 C CA . ASP A 1 94 ? -7.227 -16.707 30.632 1.00 70.12 94 ASP A CA 1
ATOM 715 C C . ASP A 1 94 ? -7.266 -15.170 30.755 1.00 70.12 94 ASP A C 1
ATOM 717 O O . ASP A 1 94 ? -8.256 -14.589 31.203 1.00 70.12 94 AS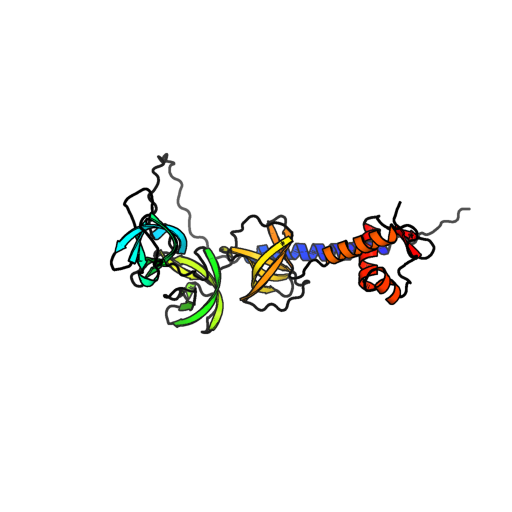P A O 1
ATOM 721 N N . GLY A 1 95 ? -6.174 -14.512 30.363 1.00 77.25 95 GLY A N 1
ATOM 722 C CA . GLY A 1 95 ? -5.953 -13.081 30.480 1.00 77.25 95 GLY A CA 1
ATOM 723 C C . GLY A 1 95 ? -6.706 -12.241 29.447 1.00 77.25 95 GLY A C 1
ATOM 724 O O . GLY A 1 95 ? -7.884 -12.445 29.145 1.00 77.25 95 GLY A O 1
ATOM 725 N N . GLU A 1 96 ? -6.007 -11.242 28.917 1.00 90.75 96 GLU A N 1
ATOM 726 C CA . GLU A 1 96 ? -6.592 -10.155 28.134 1.00 90.75 96 GLU A CA 1
ATOM 727 C C . GLU A 1 96 ? -7.390 -10.627 26.907 1.00 90.75 96 GLU A C 1
ATOM 729 O O . GLU A 1 96 ? -7.034 -11.584 26.203 1.00 90.75 96 GLU A O 1
ATOM 734 N N . THR A 1 97 ? -8.488 -9.914 26.638 1.00 94.12 97 THR A N 1
ATOM 735 C CA . THR A 1 97 ? -9.350 -10.157 25.477 1.00 94.12 97 THR A CA 1
ATOM 736 C C . THR A 1 97 ? -9.640 -8.875 24.716 1.00 94.12 97 THR A C 1
ATOM 738 O O . THR A 1 97 ? -9.699 -7.796 25.297 1.00 94.12 97 THR A O 1
ATOM 741 N N . ILE A 1 98 ? -9.863 -9.008 23.412 1.00 96.44 98 ILE A N 1
ATOM 742 C CA . ILE A 1 98 ? -10.265 -7.912 22.531 1.00 96.44 98 ILE A CA 1
ATOM 743 C C . ILE A 1 98 ? -11.664 -8.208 21.998 1.00 96.44 98 ILE A C 1
ATOM 745 O O . ILE A 1 98 ? -11.941 -9.316 21.541 1.00 96.44 98 ILE A O 1
ATOM 749 N N . LEU A 1 99 ? -12.554 -7.219 22.058 1.00 97.44 99 LEU A N 1
ATOM 750 C CA . LEU A 1 99 ? -13.908 -7.340 21.527 1.00 97.44 99 LEU A CA 1
ATOM 751 C C . LEU A 1 99 ? -13.893 -7.294 19.991 1.00 97.44 99 LEU A C 1
ATOM 753 O O . LEU A 1 99 ? -13.345 -6.365 19.404 1.00 97.44 99 LEU A O 1
ATOM 757 N N . LEU A 1 100 ? -14.554 -8.258 19.357 1.00 97.69 100 LEU A N 1
ATOM 758 C CA . LEU A 1 100 ? -15.029 -8.203 17.978 1.00 97.69 100 LEU A CA 1
ATOM 759 C C . LEU A 1 100 ? -16.542 -7.924 18.013 1.00 97.69 100 LEU A C 1
ATOM 761 O O . LEU A 1 100 ? -17.281 -8.759 18.547 1.00 97.69 100 LEU A O 1
ATOM 765 N N . PRO A 1 101 ? -17.022 -6.785 17.479 1.00 96.94 101 PRO A N 1
ATOM 766 C CA . PRO A 1 101 ? -18.441 -6.438 17.495 1.00 96.94 101 PRO A CA 1
ATOM 767 C C . PRO A 1 101 ? -19.323 -7.521 16.878 1.00 96.94 101 PRO A C 1
ATOM 769 O O . PRO A 1 101 ? -18.962 -8.105 15.859 1.00 96.94 101 PRO A O 1
ATOM 772 N N . TYR A 1 102 ? -20.512 -7.734 17.450 1.00 96.50 102 TYR A N 1
ATOM 773 C CA . TYR A 1 102 ? -21.455 -8.773 17.014 1.00 96.50 102 TYR A CA 1
ATOM 774 C C . TYR A 1 102 ? -21.721 -8.769 15.499 1.00 96.50 102 TYR A C 1
ATOM 776 O O . TYR A 1 102 ? -21.754 -9.821 14.871 1.00 96.50 102 TYR A O 1
ATOM 784 N N . SER A 1 103 ? -21.835 -7.585 14.889 1.00 95.31 103 SER A N 1
ATOM 785 C CA . SER A 1 103 ? -22.061 -7.414 13.446 1.00 95.31 103 SER A CA 1
ATOM 786 C C . SER A 1 103 ? -20.949 -7.968 12.548 1.00 95.31 103 SER A C 1
ATOM 788 O O . SER A 1 103 ? -21.155 -8.110 11.347 1.00 95.31 103 SER A O 1
ATOM 790 N N . GLU A 1 104 ? -19.761 -8.199 13.103 1.00 96.12 104 GLU A N 1
ATOM 791 C CA . GLU A 1 104 ? -18.566 -8.651 12.387 1.00 96.12 104 GLU A CA 1
ATOM 792 C C . GLU A 1 104 ? -18.189 -10.104 12.709 1.00 96.12 104 GLU A C 1
ATOM 794 O O . GLU A 1 104 ? -17.226 -10.629 12.146 1.00 96.12 104 GLU A O 1
ATOM 799 N N . VAL A 1 105 ? -18.951 -10.759 13.591 1.00 96.44 105 VAL A N 1
ATOM 800 C CA . VAL A 1 105 ? -18.782 -12.171 13.943 1.00 96.44 105 VAL A CA 1
ATOM 801 C C . VAL A 1 105 ? -19.3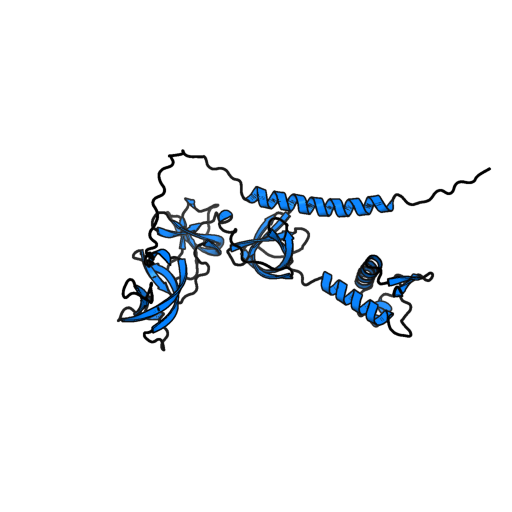72 -13.047 12.826 1.00 96.44 105 VAL A C 1
ATOM 803 O O . VAL A 1 105 ? -20.540 -12.864 12.472 1.00 96.44 105 VAL A O 1
ATOM 806 N N . PRO A 1 106 ? -18.615 -14.011 12.265 1.00 95.25 106 PRO A N 1
ATOM 807 C CA . PRO A 1 106 ? -19.161 -14.973 11.307 1.00 95.25 106 PRO A CA 1
ATOM 808 C C . PRO A 1 106 ? -20.313 -15.786 11.915 1.00 95.25 106 PRO A C 1
ATOM 810 O O . PRO A 1 106 ? -20.249 -16.188 13.074 1.00 95.25 106 PRO A O 1
ATOM 813 N N . ALA A 1 107 ? -21.365 -16.041 11.134 1.00 93.19 107 ALA A N 1
ATOM 814 C CA . ALA A 1 107 ? -22.599 -16.657 11.635 1.00 93.19 107 ALA A CA 1
ATOM 815 C C . ALA A 1 107 ? -22.416 -18.094 12.165 1.00 93.19 107 ALA A C 1
ATOM 817 O O . ALA A 1 107 ? -23.209 -18.551 12.984 1.00 93.19 107 ALA A O 1
ATOM 818 N N . ASP A 1 108 ? -21.392 -18.798 11.690 1.00 94.38 108 ASP A N 1
ATOM 819 C CA . ASP A 1 108 ? -21.036 -20.173 12.041 1.00 94.38 108 ASP A CA 1
ATOM 820 C C . ASP A 1 108 ? -19.859 -20.270 13.025 1.00 94.38 108 ASP A C 1
ATOM 822 O O . ASP A 1 108 ? -19.395 -21.374 13.310 1.00 94.38 108 ASP A O 1
ATOM 826 N N . ALA A 1 109 ? -19.385 -19.138 13.555 1.00 95.62 109 ALA A N 1
ATOM 827 C CA . ALA A 1 109 ? -18.248 -19.102 14.463 1.00 95.62 109 ALA A CA 1
ATOM 828 C C . ALA A 1 109 ? -18.566 -19.734 15.828 1.00 95.62 109 ALA A C 1
ATOM 830 O O . ALA A 1 109 ? -19.596 -19.457 16.445 1.00 95.62 109 ALA A O 1
ATOM 831 N N . ASN A 1 110 ? -17.626 -20.522 16.344 1.00 97.06 110 ASN A N 1
ATOM 832 C CA . ASN A 1 110 ? -17.704 -21.209 17.628 1.00 97.06 110 ASN A CA 1
ATOM 833 C C . ASN A 1 110 ? -16.574 -20.771 18.564 1.00 97.06 110 ASN A C 1
ATOM 835 O O . ASN A 1 110 ? -15.531 -20.270 18.149 1.00 97.06 110 ASN A O 1
ATOM 839 N N . VAL A 1 111 ? -16.760 -20.998 19.866 1.00 96.56 111 VAL A N 1
ATOM 840 C CA . VAL A 1 111 ? -15.673 -20.826 20.839 1.00 96.56 111 VAL A CA 1
ATOM 841 C C . VAL A 1 111 ? -14.510 -21.750 20.467 1.00 96.56 111 VAL A C 1
ATOM 843 O O . VAL A 1 111 ? -14.711 -22.935 20.215 1.00 96.56 111 VAL A O 1
ATOM 846 N N . GLY A 1 112 ? -13.298 -21.199 20.456 1.00 94.94 112 GLY A N 1
ATOM 847 C CA . GLY A 1 112 ? -12.074 -21.859 20.010 1.00 94.94 112 GLY A CA 1
ATOM 848 C C . GLY A 1 112 ? -11.683 -21.544 18.564 1.00 94.94 112 GLY A C 1
ATOM 849 O O . GLY A 1 112 ? -10.504 -21.681 18.234 1.00 94.94 112 GLY A O 1
ATOM 850 N N . ASP A 1 113 ? -12.610 -21.067 17.726 1.00 96.50 113 ASP A N 1
ATOM 851 C CA . ASP A 1 113 ? -12.306 -20.746 16.329 1.00 96.50 113 ASP A CA 1
ATOM 852 C C . ASP A 1 113 ? -11.363 -19.548 16.232 1.00 96.50 113 ASP A C 1
ATOM 854 O O . ASP A 1 113 ? -11.533 -18.538 16.917 1.00 96.50 113 ASP A O 1
ATOM 858 N N . ALA A 1 114 ? -10.358 -19.659 15.365 1.00 95.81 114 ALA A N 1
ATOM 859 C CA . ALA A 1 114 ? -9.347 -18.634 15.163 1.00 95.81 114 ALA A CA 1
ATOM 860 C C . ALA A 1 114 ? -9.753 -17.693 14.024 1.00 95.81 114 ALA A C 1
ATOM 862 O O . ALA A 1 114 ? -9.851 -18.111 12.870 1.00 95.81 114 ALA A O 1
ATOM 863 N N . LEU A 1 115 ? -9.969 -16.416 14.345 1.00 96.62 115 LEU A N 1
ATOM 864 C CA . LEU A 1 115 ? -10.438 -15.421 13.385 1.00 96.62 115 LEU A CA 1
ATOM 865 C C . LEU A 1 115 ? -9.309 -14.476 12.951 1.00 96.62 115 LEU A C 1
ATOM 867 O O . LEU A 1 115 ? -8.642 -13.899 13.817 1.00 96.62 115 LEU A O 1
ATOM 871 N N . PRO A 1 116 ? -9.101 -14.267 11.636 1.00 97.12 116 PRO A N 1
ATOM 872 C CA . PRO A 1 116 ? -8.230 -13.211 11.141 1.00 97.12 116 PRO A CA 1
ATOM 873 C C . PRO A 1 116 ? -8.908 -11.852 11.344 1.00 97.12 116 PRO A C 1
ATOM 875 O O . PRO A 1 116 ? -9.988 -11.595 10.814 1.00 97.12 116 PRO A O 1
ATOM 878 N N . VAL A 1 117 ? -8.264 -10.976 12.106 1.00 97.56 117 VAL A N 1
ATOM 879 C CA . VAL A 1 117 ? -8.781 -9.652 12.459 1.00 97.56 117 VAL A CA 1
ATOM 880 C C . VAL A 1 117 ? -7.687 -8.595 12.370 1.00 97.56 117 VAL A C 1
ATOM 882 O O . VAL A 1 117 ? -6.492 -8.893 12.406 1.00 97.56 117 VAL A O 1
ATOM 885 N N . PHE A 1 118 ? -8.100 -7.339 12.265 1.00 97.81 118 PHE A N 1
ATOM 886 C CA . PHE A 1 118 ? -7.244 -6.176 12.445 1.00 97.81 118 PHE A CA 1
ATOM 887 C C . PHE A 1 118 ? -7.570 -5.502 13.778 1.00 97.81 118 PHE A C 1
ATOM 889 O O . PHE A 1 118 ? -8.745 -5.346 14.111 1.00 97.81 118 PHE A O 1
ATOM 896 N N . ILE A 1 119 ? -6.553 -5.101 14.543 1.00 97.12 119 ILE A N 1
ATOM 897 C CA . ILE A 1 119 ? -6.763 -4.425 15.832 1.00 97.12 119 ILE A CA 1
ATOM 898 C C . ILE A 1 119 ? -6.602 -2.915 15.655 1.00 97.12 119 ILE A C 1
ATOM 900 O O . ILE A 1 119 ? -5.555 -2.442 15.215 1.00 97.12 119 ILE A O 1
ATOM 904 N N . HIS A 1 120 ? -7.619 -2.143 16.028 1.00 95.25 120 HIS A N 1
ATOM 905 C CA . HIS A 1 120 ? -7.589 -0.679 16.011 1.00 95.25 120 HIS A CA 1
ATOM 906 C C . HIS A 1 120 ? -8.183 -0.095 17.297 1.00 95.25 120 HIS A C 1
ATOM 908 O O . HIS A 1 120 ? -8.481 -0.827 18.233 1.00 95.25 120 HIS A O 1
ATOM 914 N N . LEU A 1 121 ? -8.326 1.231 17.358 1.00 92.69 121 LEU A N 1
ATOM 915 C CA . LEU A 1 121 ? -8.961 1.924 18.481 1.00 92.69 121 LEU A CA 1
ATOM 916 C C . LEU A 1 121 ? -10.395 2.335 18.140 1.00 92.69 121 LEU A C 1
ATOM 918 O O . LEU A 1 121 ? -10.632 2.888 17.059 1.00 92.69 121 LEU A O 1
ATOM 922 N N . ASP A 1 122 ? -11.323 2.113 19.067 1.00 90.44 122 ASP A N 1
ATOM 923 C CA . ASP A 1 122 ? -12.701 2.602 18.977 1.00 90.44 122 ASP A CA 1
ATOM 924 C C . ASP A 1 122 ? -12.801 4.127 19.251 1.00 90.44 122 ASP A C 1
ATOM 926 O O . ASP A 1 122 ? -11.816 4.882 19.198 1.00 90.44 122 ASP A O 1
ATOM 930 N N . SER A 1 123 ? -14.016 4.630 19.475 1.00 86.44 123 SER A N 1
ATOM 931 C CA . SER A 1 123 ? -14.262 6.030 19.851 1.00 86.44 123 SER A CA 1
ATOM 932 C C . SER A 1 123 ? -13.827 6.371 21.280 1.00 86.44 123 SER A C 1
ATOM 934 O O . SER A 1 123 ? -13.602 7.543 21.561 1.00 86.44 123 SER A O 1
ATOM 936 N N . GLU A 1 124 ? -13.694 5.376 22.157 1.00 88.00 124 GLU A N 1
ATOM 937 C CA . GLU A 1 124 ? -13.273 5.505 23.560 1.00 88.00 124 GLU A CA 1
ATOM 938 C C . GLU A 1 124 ? -11.780 5.182 23.752 1.00 88.00 124 GLU A C 1
ATOM 940 O O . GLU A 1 124 ? -11.310 5.071 24.880 1.00 88.00 124 GLU A O 1
ATOM 945 N N . GLU A 1 125 ? -11.026 5.049 22.655 1.00 88.50 125 GLU A N 1
ATOM 946 C CA . GLU A 1 125 ? -9.589 4.741 22.651 1.00 88.50 125 GLU A CA 1
ATOM 947 C C . GLU A 1 125 ? -9.244 3.376 23.248 1.00 88.50 125 GLU A C 1
ATOM 949 O O . GLU A 1 125 ? -8.139 3.165 23.747 1.00 88.50 125 GLU A O 1
ATOM 954 N N . ARG A 1 126 ? -10.164 2.416 23.136 1.00 91.06 126 ARG A N 1
ATOM 955 C CA . ARG A 1 126 ? -9.925 1.028 23.529 1.00 91.06 126 ARG A CA 1
ATOM 956 C C . ARG A 1 126 ? -9.559 0.174 22.315 1.00 91.06 126 ARG A C 1
ATOM 958 O O . ARG A 1 126 ? -10.169 0.350 21.254 1.00 91.06 126 ARG A O 1
ATOM 965 N N . PRO A 1 127 ? -8.615 -0.774 22.457 1.00 94.31 127 PRO A N 1
ATOM 966 C CA . PRO A 1 127 ? -8.356 -1.786 21.443 1.00 94.31 127 PRO A CA 1
ATOM 967 C C . PRO A 1 127 ? -9.620 -2.582 21.109 1.00 94.31 127 PRO A C 1
ATOM 969 O O . PRO A 1 127 ? -10.281 -3.135 21.988 1.00 94.31 127 PRO A O 1
ATOM 972 N N . ILE A 1 128 ? -9.940 -2.649 19.824 1.00 95.88 128 ILE A N 1
ATOM 973 C CA . ILE A 1 128 ? -11.086 -3.368 19.280 1.00 95.88 128 ILE A CA 1
ATOM 974 C C . ILE A 1 128 ? -10.664 -4.100 18.005 1.00 95.88 128 ILE A C 1
ATOM 976 O O . ILE A 1 128 ? -9.813 -3.624 17.249 1.00 95.88 128 ILE A O 1
ATOM 980 N N . ALA A 1 129 ? -11.233 -5.281 17.788 1.00 97.38 129 ALA A N 1
ATOM 981 C CA . ALA A 1 129 ? -10.985 -6.098 16.614 1.00 97.38 129 ALA A CA 1
ATOM 982 C C . ALA A 1 129 ? -12.033 -5.815 15.533 1.00 97.38 129 ALA A C 1
ATOM 984 O O . ALA A 1 129 ? -13.206 -5.592 15.829 1.00 97.38 129 ALA A O 1
ATOM 985 N N . THR A 1 130 ? -11.609 -5.886 14.276 1.00 97.31 130 THR A N 1
ATOM 986 C CA . THR A 1 130 ? -12.492 -5.833 13.107 1.00 97.31 130 THR A CA 1
ATOM 987 C C . THR A 1 130 ? -12.108 -6.914 12.102 1.00 97.31 130 THR A C 1
ATOM 989 O O . THR A 1 130 ? -10.925 -7.215 11.931 1.00 97.31 130 THR A O 1
ATOM 992 N N . THR A 1 131 ? -13.093 -7.505 11.424 1.00 96.62 131 THR A N 1
ATOM 993 C CA . THR A 1 131 ? -12.867 -8.383 10.259 1.00 96.62 131 THR A CA 1
ATOM 994 C C . THR A 1 131 ? -12.753 -7.591 8.956 1.00 96.62 131 THR A C 1
ATOM 996 O O . THR A 1 131 ? -12.391 -8.145 7.914 1.00 96.62 131 THR A O 1
ATOM 999 N N . LYS A 1 132 ? -13.007 -6.275 8.989 1.00 96.06 132 LYS A N 1
ATOM 1000 C CA . LYS A 1 132 ? -12.755 -5.390 7.850 1.00 96.06 132 LYS A CA 1
ATOM 1001 C C . LYS A 1 132 ? -11.258 -5.300 7.585 1.00 96.06 132 LYS A C 1
ATOM 1003 O O . LYS A 1 132 ? -10.436 -5.250 8.495 1.00 96.06 132 LYS A O 1
ATOM 1008 N N . THR A 1 133 ? -10.907 -5.251 6.306 1.00 95.25 133 THR A N 1
ATOM 1009 C CA . THR A 1 133 ? -9.515 -5.103 5.880 1.00 95.25 133 THR A CA 1
ATOM 1010 C C . THR A 1 133 ? -9.208 -3.619 5.664 1.00 95.25 133 THR A C 1
ATOM 1012 O O . THR A 1 133 ? -9.730 -3.046 4.704 1.00 95.25 133 THR A O 1
ATOM 1015 N N . PRO A 1 134 ? -8.383 -2.978 6.514 1.00 96.75 134 PRO A N 1
ATOM 1016 C CA . PRO A 1 134 ? -7.919 -1.623 6.253 1.00 96.75 134 PRO A CA 1
ATOM 1017 C C . PRO A 1 134 ? -7.026 -1.578 5.007 1.00 96.75 134 PRO A C 1
ATOM 1019 O O . PRO A 1 134 ? -6.464 -2.578 4.555 1.00 96.75 134 PRO A O 1
ATOM 1022 N N . LYS A 1 135 ? -6.856 -0.379 4.454 1.00 96.88 135 LYS A N 1
ATOM 1023 C CA . LYS A 1 135 ? -6.021 -0.133 3.272 1.00 96.88 135 LYS A CA 1
ATOM 1024 C C . LYS A 1 135 ? -4.520 -0.222 3.567 1.00 96.88 135 LYS A C 1
ATOM 1026 O O . LYS A 1 135 ? -3.747 -0.379 2.624 1.00 96.88 135 LYS A O 1
ATOM 1031 N N . LEU A 1 136 ? -4.117 -0.116 4.834 1.00 96.94 136 LEU A N 1
ATOM 1032 C CA . LEU A 1 136 ? -2.734 -0.222 5.305 1.00 96.94 136 LEU A CA 1
ATOM 1033 C C . LEU A 1 136 ? -2.669 -0.642 6.783 1.00 96.94 136 LEU A C 1
ATOM 1035 O O . LEU A 1 136 ? -3.568 -0.317 7.561 1.00 96.94 136 LEU A O 1
ATOM 1039 N N . ALA A 1 137 ? -1.584 -1.315 7.160 1.00 97.25 137 ALA A N 1
ATOM 1040 C CA . ALA A 1 137 ? -1.239 -1.682 8.533 1.00 97.25 137 ALA A CA 1
ATOM 1041 C C . ALA A 1 137 ? -0.100 -0.815 9.107 1.00 97.25 137 ALA A C 1
ATOM 1043 O O . ALA A 1 137 ? 0.476 0.036 8.431 1.00 97.25 137 ALA A O 1
ATOM 1044 N N . LEU A 1 138 ? 0.216 -0.992 10.392 1.00 97.00 138 LEU A N 1
ATOM 1045 C CA . LEU A 1 138 ? 1.230 -0.212 11.099 1.00 97.00 138 LEU A CA 1
ATOM 1046 C C . LEU A 1 138 ? 2.597 -0.401 10.434 1.00 97.00 138 LEU A C 1
ATOM 1048 O O . LEU A 1 138 ? 3.078 -1.525 10.309 1.00 97.00 138 LEU A O 1
ATOM 1052 N N . GLY A 1 139 ? 3.237 0.706 10.059 1.00 96.19 139 GLY A N 1
ATOM 1053 C CA . GLY A 1 139 ? 4.503 0.695 9.325 1.00 96.19 139 GLY A CA 1
ATOM 1054 C C . GLY A 1 139 ? 4.348 0.621 7.803 1.00 96.19 139 GLY A C 1
ATOM 1055 O O . GLY A 1 139 ? 5.328 0.839 7.096 1.00 96.19 139 GLY A O 1
ATOM 1056 N N . GLU A 1 140 ? 3.144 0.376 7.289 1.00 97.50 140 GLU A N 1
ATOM 1057 C CA . GLU A 1 140 ? 2.860 0.380 5.856 1.00 97.50 140 GLU A CA 1
ATOM 1058 C C . GLU A 1 140 ? 2.508 1.781 5.346 1.00 97.50 140 GLU A C 1
ATOM 1060 O O . GLU A 1 140 ? 2.152 2.685 6.107 1.00 97.50 140 GLU A O 1
ATOM 1065 N N . VAL A 1 141 ? 2.587 1.939 4.025 1.00 98.19 141 VAL A N 1
ATOM 1066 C CA . VAL A 1 141 ? 2.290 3.167 3.287 1.00 98.19 141 VAL A CA 1
ATOM 1067 C C . VAL A 1 141 ? 1.355 2.863 2.121 1.00 98.19 141 VAL A C 1
ATOM 1069 O O . VAL A 1 141 ? 1.652 2.007 1.290 1.00 98.19 141 VAL A O 1
ATOM 1072 N N . ALA A 1 142 ? 0.263 3.614 2.002 1.00 97.50 142 ALA A N 1
ATOM 1073 C CA . ALA A 1 142 ? -0.685 3.487 0.895 1.00 97.50 142 ALA A CA 1
ATOM 1074 C C . ALA A 1 142 ? -1.195 4.853 0.425 1.00 97.50 142 ALA A C 1
ATOM 1076 O O . ALA A 1 142 ? -1.172 5.830 1.176 1.00 97.50 142 ALA A O 1
ATOM 1077 N N . PHE A 1 143 ? -1.678 4.934 -0.816 1.00 97.81 143 PHE A N 1
ATOM 1078 C CA . PHE A 1 143 ? -2.377 6.129 -1.286 1.00 97.81 143 PHE A CA 1
ATOM 1079 C C . PHE A 1 143 ? -3.818 6.187 -0.769 1.00 97.81 143 PHE A C 1
ATOM 1081 O O . PHE A 1 143 ? -4.693 5.469 -1.266 1.00 97.81 143 PHE A O 1
ATOM 1088 N N . LEU A 1 144 ? -4.070 7.092 0.176 1.00 97.94 144 LEU A N 1
ATOM 1089 C CA . LEU A 1 144 ? -5.374 7.294 0.812 1.00 97.94 144 LEU A CA 1
ATOM 1090 C C . LEU A 1 144 ? -6.026 8.589 0.336 1.00 97.94 144 LEU A C 1
ATOM 1092 O O . LEU A 1 144 ? -5.328 9.551 0.012 1.00 97.94 144 LEU A O 1
ATOM 1096 N N . GLU A 1 145 ? -7.354 8.583 0.277 1.00 98.00 145 GLU A N 1
ATOM 1097 C CA . GLU A 1 145 ? -8.163 9.742 -0.100 1.00 98.00 145 GLU A CA 1
ATOM 1098 C C . GLU A 1 145 ? -8.488 10.588 1.130 1.00 98.00 145 GLU A C 1
ATOM 1100 O O . GLU A 1 145 ? -8.861 10.045 2.168 1.00 98.00 145 GLU A O 1
ATOM 1105 N N . VAL A 1 146 ? -8.348 11.906 1.010 1.00 98.25 146 VAL A N 1
ATOM 1106 C CA . VAL A 1 146 ? -8.732 12.870 2.042 1.00 98.25 146 VAL A CA 1
ATOM 1107 C C . VAL A 1 146 ? -10.247 13.033 2.047 1.00 98.25 146 VAL A C 1
ATOM 1109 O O . VAL A 1 146 ? -10.833 13.512 1.079 1.00 98.25 146 VAL A O 1
ATOM 1112 N N . THR A 1 147 ? -10.878 12.681 3.159 1.00 98.19 147 THR A N 1
ATOM 1113 C CA . THR A 1 147 ? -12.332 12.753 3.348 1.00 98.19 147 THR A CA 1
ATOM 1114 C C . THR A 1 147 ? -12.771 14.064 3.991 1.00 98.19 147 THR A C 1
ATOM 1116 O O . THR A 1 147 ? -13.855 14.563 3.692 1.00 98.19 147 THR A O 1
ATOM 1119 N N . ALA A 1 148 ? -11.933 14.658 4.847 1.00 98.00 148 ALA A N 1
ATOM 1120 C CA . ALA A 1 148 ? -12.222 15.929 5.506 1.00 98.00 148 ALA A CA 1
ATOM 1121 C C . ALA A 1 148 ? -10.950 16.678 5.923 1.00 98.00 148 ALA A C 1
ATOM 1123 O O . ALA A 1 148 ? -9.894 16.089 6.146 1.00 98.00 148 ALA A O 1
ATOM 1124 N N . THR A 1 149 ? -11.076 17.990 6.105 1.00 97.62 149 THR A N 1
ATOM 1125 C CA . THR A 1 149 ? -10.035 18.874 6.648 1.00 97.62 149 THR A CA 1
ATOM 1126 C C . THR A 1 149 ? -10.619 19.679 7.803 1.00 97.62 149 THR A C 1
ATOM 1128 O O . THR A 1 149 ? -11.706 20.241 7.670 1.00 97.62 149 THR A O 1
ATOM 1131 N N . THR A 1 150 ? -9.925 19.731 8.937 1.00 97.12 150 THR A N 1
ATOM 1132 C CA . THR A 1 150 ? -10.385 20.387 10.171 1.00 97.12 150 THR A CA 1
ATOM 1133 C C . THR A 1 150 ? -9.253 21.183 10.828 1.00 97.12 150 THR A C 1
ATOM 1135 O O . THR A 1 150 ? -8.123 21.203 10.347 1.00 97.12 150 THR A O 1
ATOM 1138 N N . GLU A 1 151 ? -9.532 21.816 11.969 1.00 96.19 151 GLU A N 1
ATOM 1139 C CA . GLU A 1 151 ? -8.550 22.590 12.746 1.00 96.19 151 GLU A CA 1
ATOM 1140 C C . GLU A 1 151 ? -7.436 21.747 13.391 1.00 96.19 151 GLU A C 1
ATOM 1142 O O . GLU A 1 151 ? -6.478 22.304 13.923 1.00 96.19 151 GLU A O 1
ATOM 1147 N N . ILE A 1 152 ? -7.541 20.414 13.365 1.00 95.31 152 ILE A N 1
ATOM 1148 C CA . ILE A 1 152 ? -6.524 19.512 13.934 1.00 95.31 152 ILE A CA 1
ATOM 1149 C C . ILE A 1 152 ? -5.712 18.765 12.867 1.00 95.31 152 ILE A C 1
ATOM 1151 O O . ILE A 1 152 ? -4.718 18.112 13.195 1.00 95.31 152 ILE A O 1
ATOM 1155 N N . GLY A 1 153 ? -6.104 18.861 11.595 1.00 97.06 153 GLY A N 1
ATOM 1156 C CA . GLY A 1 153 ? -5.443 18.192 10.478 1.00 97.06 153 GLY A CA 1
ATOM 1157 C C . GLY A 1 153 ? -6.430 17.720 9.415 1.00 97.06 153 GLY A C 1
ATOM 1158 O O . GLY A 1 153 ? -7.530 18.251 9.275 1.00 97.06 153 GLY A O 1
ATOM 1159 N N . ALA A 1 154 ? -6.031 16.704 8.660 1.00 98.12 154 ALA A N 1
ATOM 1160 C CA . ALA A 1 154 ? -6.871 16.077 7.648 1.00 98.12 154 ALA A CA 1
ATOM 1161 C C . ALA A 1 154 ? -7.284 14.676 8.091 1.00 98.12 154 ALA A C 1
ATOM 1163 O O . ALA A 1 154 ? -6.549 14.005 8.811 1.00 98.12 154 ALA A O 1
ATOM 1164 N N . PHE A 1 155 ? -8.440 14.226 7.635 1.00 98.12 155 PHE A N 1
ATOM 1165 C CA . PHE A 1 155 ? -8.915 12.864 7.803 1.00 98.12 155 PHE A CA 1
ATOM 1166 C C . PHE A 1 155 ? -8.845 12.143 6.464 1.00 98.12 155 PHE A C 1
ATOM 1168 O O . PHE A 1 155 ? -9.142 12.739 5.426 1.00 98.12 155 PHE A O 1
ATOM 1175 N N . VAL A 1 156 ? -8.401 10.888 6.491 1.00 98.31 156 VAL A N 1
ATOM 1176 C CA . VAL A 1 156 ? -8.247 10.060 5.294 1.00 98.31 156 VAL A CA 1
ATOM 1177 C C . VAL A 1 156 ? -8.951 8.716 5.444 1.00 98.31 156 VAL A C 1
ATOM 1179 O O . VAL A 1 156 ? -8.882 8.072 6.501 1.00 98.31 156 VAL A O 1
ATOM 1182 N N . ASP A 1 157 ? -9.544 8.260 4.342 1.00 97.81 157 ASP A N 1
ATOM 1183 C CA . ASP A 1 157 ? -10.213 6.967 4.275 1.00 97.81 157 ASP A CA 1
ATOM 1184 C C . ASP A 1 157 ? -9.169 5.857 4.132 1.00 97.81 157 ASP A C 1
ATOM 1186 O O . ASP A 1 157 ? -8.610 5.606 3.054 1.00 97.81 157 ASP A O 1
ATOM 1190 N N . TRP A 1 158 ? -8.957 5.154 5.239 1.00 97.00 158 TRP A N 1
ATOM 1191 C CA . TRP A 1 158 ? -8.117 3.968 5.366 1.00 97.00 158 TRP A CA 1
ATOM 1192 C C . TRP A 1 158 ? -8.914 2.655 5.440 1.00 97.00 158 TRP A C 1
ATOM 1194 O O . TRP A 1 158 ? -8.332 1.610 5.720 1.00 97.00 158 TRP A O 1
ATOM 1204 N N . GLY A 1 159 ? -10.217 2.674 5.146 1.00 95.62 159 GLY A N 1
ATOM 1205 C CA . GLY A 1 159 ? -11.064 1.485 5.016 1.00 95.62 159 GLY A CA 1
ATOM 1206 C C . GLY A 1 159 ? -11.767 1.017 6.293 1.00 95.62 159 GLY A C 1
ATOM 1207 O O . GLY A 1 159 ? -12.417 -0.028 6.267 1.00 95.62 159 GLY A O 1
ATOM 1208 N N . LEU A 1 160 ? -11.662 1.761 7.399 1.00 94.19 160 LEU A N 1
ATOM 1209 C CA . LEU A 1 160 ? -12.373 1.474 8.653 1.00 94.19 160 LEU A CA 1
ATOM 1210 C C . LEU A 1 160 ? -13.436 2.536 8.945 1.00 94.19 160 LEU A C 1
ATOM 1212 O O . LEU A 1 160 ? -13.413 3.625 8.388 1.00 94.19 160 LEU A O 1
ATOM 1216 N N . GLY A 1 161 ? -14.367 2.226 9.854 1.00 86.81 161 GLY A N 1
ATOM 1217 C CA . GLY A 1 161 ? -15.481 3.131 10.173 1.00 86.81 161 GLY A CA 1
ATOM 1218 C C . GLY A 1 161 ? -15.064 4.454 10.830 1.00 86.81 161 GLY A C 1
ATOM 1219 O O . GLY A 1 161 ? -15.783 5.440 10.719 1.00 86.81 161 GLY A O 1
ATOM 1220 N N . LYS A 1 162 ? -13.911 4.483 11.510 1.00 89.31 162 LYS A N 1
ATOM 1221 C CA . LYS A 1 162 ? -13.304 5.704 12.052 1.00 89.31 162 LYS A CA 1
ATOM 1222 C C . LYS A 1 162 ? -12.213 6.163 11.095 1.00 89.31 162 LYS A C 1
ATOM 1224 O O . LYS A 1 162 ? -11.263 5.417 10.888 1.00 89.31 162 LYS A O 1
ATOM 1229 N N . GLU A 1 163 ? -12.331 7.371 10.559 1.00 94.69 163 GLU A N 1
ATOM 1230 C CA . GLU A 1 163 ? -11.329 7.973 9.672 1.00 94.69 163 GLU A CA 1
ATOM 1231 C C . GLU A 1 163 ? -9.959 8.126 10.359 1.00 94.69 163 GLU A C 1
ATOM 1233 O O . GLU A 1 163 ? -9.873 8.337 11.574 1.00 94.69 163 GLU A O 1
ATOM 1238 N N . LEU A 1 164 ? -8.876 8.050 9.579 1.00 96.94 164 LEU A N 1
ATOM 1239 C CA . LEU A 1 164 ? -7.513 8.197 10.090 1.00 96.94 164 LEU A CA 1
ATOM 1240 C C . LEU A 1 164 ? -7.103 9.672 10.089 1.00 96.94 164 LEU A C 1
ATOM 1242 O O . LEU A 1 164 ? -7.111 10.322 9.047 1.00 96.94 164 LEU A O 1
ATOM 1246 N N . LEU A 1 165 ? -6.699 10.194 11.247 1.00 97.44 165 LEU A N 1
ATOM 1247 C CA . LEU A 1 165 ? -6.182 11.557 11.362 1.00 97.44 165 LEU A CA 1
ATOM 1248 C C . LEU A 1 165 ? -4.741 11.643 10.839 1.00 97.44 165 LEU A C 1
ATOM 1250 O O . LEU A 1 165 ? -3.875 10.880 11.263 1.00 97.44 165 LEU A O 1
ATOM 1254 N N . VAL A 1 166 ? -4.478 12.640 9.999 1.00 98.25 166 VAL A N 1
ATOM 1255 C CA . VAL A 1 166 ? -3.156 13.117 9.581 1.00 98.25 166 VAL A CA 1
ATOM 1256 C C . VAL A 1 166 ? -2.949 14.515 10.189 1.00 98.25 166 VAL A C 1
ATOM 1258 O O . VAL A 1 166 ? -3.436 15.506 9.626 1.00 98.25 166 VAL A O 1
ATOM 1261 N N . PRO A 1 167 ? -2.272 14.631 11.348 1.00 97.50 167 PRO A N 1
ATOM 1262 C CA . PRO A 1 167 ? -2.058 15.914 12.020 1.00 97.50 167 PRO A CA 1
ATOM 1263 C C . PRO A 1 167 ? -1.245 16.885 11.160 1.00 97.50 167 PRO A C 1
ATOM 1265 O O . PRO A 1 167 ? -0.388 16.454 10.393 1.00 97.50 167 PRO A O 1
ATOM 1268 N N . PHE A 1 168 ? -1.413 18.198 11.345 1.00 97.31 168 PHE A N 1
ATOM 1269 C CA . PHE A 1 168 ? -0.641 19.202 10.588 1.00 97.31 168 PHE A CA 1
ATOM 1270 C C . PHE A 1 168 ? 0.879 19.024 10.686 1.00 97.31 168 PHE A C 1
ATOM 1272 O O . PHE A 1 168 ? 1.591 19.240 9.710 1.00 97.31 168 PHE A O 1
ATOM 1279 N N . ALA A 1 169 ? 1.382 18.587 11.845 1.00 96.50 169 ALA A N 1
ATOM 1280 C CA . ALA A 1 169 ? 2.805 18.310 12.041 1.00 96.50 169 ALA A CA 1
ATOM 1281 C C . ALA A 1 169 ? 3.337 17.187 11.130 1.00 96.50 169 ALA A C 1
ATOM 1283 O O . ALA A 1 169 ? 4.531 17.147 10.852 1.00 96.50 169 ALA A O 1
ATOM 1284 N N . GLU A 1 170 ? 2.450 16.314 10.653 1.00 97.38 170 GLU A N 1
ATOM 1285 C CA . GLU A 1 170 ? 2.742 15.154 9.813 1.00 97.38 170 GLU A CA 1
ATOM 1286 C C . GLU A 1 170 ? 2.357 15.372 8.337 1.00 97.38 170 GLU A C 1
ATOM 1288 O O . GLU A 1 170 ? 2.475 14.460 7.513 1.00 97.38 170 GLU A O 1
ATOM 1293 N N . GLN A 1 171 ? 1.922 16.585 7.979 1.00 97.06 171 GLN A N 1
ATOM 1294 C CA . GLN A 1 171 ? 1.601 16.969 6.608 1.00 97.06 171 GLN A CA 1
ATOM 1295 C C . GLN A 1 171 ? 2.812 17.620 5.932 1.00 97.06 171 GLN A C 1
ATOM 1297 O O . GLN A 1 171 ? 3.382 18.593 6.423 1.00 97.06 171 GLN A O 1
ATOM 1302 N N . ALA A 1 172 ? 3.217 17.083 4.780 1.00 94.12 172 ALA A N 1
ATOM 1303 C CA . ALA A 1 172 ? 4.317 17.641 3.987 1.00 94.12 172 ALA A CA 1
ATOM 1304 C C . ALA A 1 172 ? 3.865 18.807 3.087 1.00 94.12 172 ALA A C 1
ATOM 1306 O O . ALA A 1 172 ? 4.687 19.591 2.611 1.00 94.12 172 ALA A O 1
ATOM 1307 N N . THR A 1 173 ? 2.564 18.893 2.822 1.00 93.38 173 THR A N 1
ATOM 1308 C CA . THR A 1 173 ? 1.893 19.971 2.096 1.00 93.38 173 THR A CA 1
ATOM 1309 C C . THR A 1 173 ? 0.448 20.051 2.583 1.00 93.38 173 THR A C 1
ATOM 1311 O O . THR A 1 173 ? -0.022 19.123 3.239 1.00 93.38 173 THR A O 1
ATOM 1314 N N . GLU A 1 174 ? -0.234 21.150 2.283 1.00 93.25 174 GLU A N 1
ATOM 1315 C CA . GLU A 1 174 ? -1.651 21.304 2.595 1.00 93.25 174 GLU A CA 1
ATOM 1316 C C . GLU A 1 174 ? -2.479 20.272 1.816 1.00 93.25 174 GLU A C 1
ATOM 1318 O O . GLU A 1 174 ? -2.192 19.982 0.652 1.00 93.25 174 GLU A O 1
ATOM 1323 N N . LEU A 1 175 ? -3.469 19.687 2.487 1.00 94.88 175 LEU A N 1
ATOM 1324 C CA . LEU A 1 175 ? -4.337 18.649 1.944 1.00 94.88 175 LEU A CA 1
ATOM 1325 C C . LEU A 1 175 ? -5.709 19.234 1.626 1.00 94.88 175 LEU A C 1
ATOM 1327 O O . LEU A 1 175 ? -6.287 19.916 2.469 1.00 94.88 175 LEU A O 1
ATOM 1331 N N . ALA A 1 176 ? -6.246 18.924 0.448 1.00 96.50 176 ALA A N 1
ATOM 1332 C CA . ALA A 1 176 ? -7.623 19.228 0.081 1.00 96.50 176 ALA A CA 1
ATOM 1333 C C . ALA A 1 176 ? -8.485 17.958 0.085 1.00 96.50 176 ALA A C 1
ATOM 1335 O O . ALA A 1 176 ? -7.998 16.853 -0.148 1.00 96.50 176 ALA A O 1
ATOM 1336 N N . VAL A 1 177 ? -9.787 18.111 0.336 1.00 97.81 177 VAL A N 1
ATOM 1337 C CA . VAL A 1 177 ? -10.753 17.005 0.223 1.00 97.81 177 VAL A CA 1
ATOM 1338 C C . VAL A 1 177 ? -10.703 16.408 -1.188 1.00 97.81 177 VAL A C 1
ATOM 1340 O O . VAL A 1 177 ? -10.572 17.141 -2.167 1.00 97.81 177 VAL A O 1
ATOM 1343 N N . ALA A 1 178 ? -10.821 15.082 -1.271 1.00 96.75 178 ALA A N 1
ATOM 1344 C CA . ALA A 1 178 ? -10.642 14.245 -2.460 1.00 96.75 178 ALA A CA 1
ATOM 1345 C C . ALA A 1 178 ? -9.195 14.117 -2.981 1.00 96.75 178 ALA A C 1
ATOM 1347 O O . ALA A 1 178 ? -8.955 13.366 -3.932 1.00 96.75 178 ALA A O 1
ATOM 1348 N N . ASP A 1 179 ? -8.202 14.768 -2.358 1.00 94.81 179 ASP A N 1
ATOM 1349 C CA . ASP A 1 179 ? -6.802 14.492 -2.681 1.00 94.81 179 ASP A CA 1
ATOM 1350 C C . ASP A 1 179 ? -6.445 13.046 -2.333 1.00 94.81 179 ASP A C 1
ATOM 1352 O O . ASP A 1 179 ? -6.792 12.543 -1.266 1.00 94.81 179 ASP A O 1
ATOM 1356 N N . ARG A 1 180 ? -5.658 12.394 -3.196 1.00 96.00 180 ARG A N 1
ATOM 1357 C CA . ARG A 1 180 ? -5.013 11.112 -2.881 1.00 96.00 180 ARG A CA 1
ATOM 1358 C C . ARG A 1 180 ? -3.525 11.303 -2.631 1.00 96.00 180 ARG A C 1
ATOM 1360 O O . ARG A 1 180 ? -2.783 11.710 -3.528 1.00 96.00 180 ARG A O 1
ATOM 1367 N N . GLN A 1 181 ? -3.070 10.968 -1.428 1.00 97.12 181 GLN A N 1
ATOM 1368 C CA . GLN A 1 181 ? -1.678 11.152 -1.011 1.00 97.12 181 GLN A CA 1
ATOM 1369 C C . GLN A 1 181 ? -1.108 9.873 -0.393 1.00 97.12 181 GLN A C 1
ATOM 1371 O O . GLN A 1 181 ? -1.859 9.085 0.178 1.00 97.12 181 GLN A O 1
ATOM 1376 N N . PRO A 1 182 ? 0.214 9.646 -0.501 1.00 97.50 182 PRO A N 1
ATOM 1377 C CA . PRO A 1 182 ? 0.866 8.541 0.183 1.00 97.50 182 PRO A CA 1
ATOM 1378 C C . PRO A 1 182 ? 0.886 8.837 1.685 1.00 97.50 182 PRO A C 1
ATOM 1380 O O . PRO A 1 182 ? 1.551 9.778 2.121 1.00 97.50 182 PRO A O 1
ATOM 1383 N N . ILE A 1 183 ? 0.156 8.035 2.452 1.00 98.44 183 ILE A N 1
ATOM 1384 C CA . ILE A 1 183 ? 0.058 8.132 3.905 1.00 98.44 183 ILE A CA 1
ATOM 1385 C C . ILE A 1 183 ? 0.644 6.861 4.508 1.00 98.44 183 ILE A C 1
ATOM 1387 O O . ILE A 1 183 ? 0.301 5.755 4.091 1.00 98.44 183 ILE A O 1
ATOM 1391 N N . GLY A 1 184 ? 1.541 7.028 5.474 1.00 98.25 184 GLY A N 1
ATOM 1392 C CA . GLY A 1 184 ? 2.053 5.951 6.310 1.00 98.25 184 GLY A CA 1
ATOM 1393 C C . GLY A 1 184 ? 1.311 5.881 7.638 1.00 98.25 184 GLY A C 1
ATOM 1394 O O . GLY A 1 184 ? 0.997 6.925 8.210 1.00 98.25 184 GLY A O 1
ATOM 1395 N N . LEU A 1 185 ? 1.045 4.674 8.139 1.00 98.19 185 LEU A N 1
ATOM 1396 C CA . LEU A 1 185 ? 0.428 4.475 9.453 1.00 98.19 185 LEU A CA 1
ATOM 1397 C C . LEU A 1 185 ? 1.496 4.344 10.541 1.00 98.19 185 LEU A C 1
ATOM 1399 O O . LEU A 1 185 ? 2.339 3.445 10.490 1.00 98.19 185 LEU A O 1
ATOM 1403 N N . TYR A 1 186 ? 1.433 5.201 11.555 1.00 97.06 186 TYR A N 1
ATOM 1404 C CA . TYR A 1 186 ? 2.328 5.155 12.708 1.00 97.06 186 TYR A CA 1
ATOM 1405 C C . TYR A 1 186 ? 1.548 5.231 14.026 1.00 97.06 186 TYR A C 1
ATOM 1407 O O . TYR A 1 186 ? 0.364 5.571 14.056 1.00 97.06 186 TYR A O 1
ATOM 1415 N N . ARG A 1 187 ? 2.224 4.890 15.129 1.00 95.06 187 ARG A N 1
ATOM 1416 C CA . ARG A 1 187 ? 1.705 5.046 16.492 1.00 95.06 187 ARG A CA 1
ATOM 1417 C C . ARG A 1 187 ? 2.347 6.276 17.122 1.00 95.06 187 ARG A C 1
ATOM 1419 O O . ARG A 1 187 ? 3.575 6.376 17.166 1.00 95.06 187 ARG A O 1
ATOM 1426 N N . ASP A 1 188 ? 1.534 7.219 17.575 1.00 93.12 188 ASP A N 1
ATOM 1427 C CA . ASP A 1 188 ? 2.021 8.441 18.203 1.00 93.12 188 ASP A CA 1
ATOM 1428 C C . ASP A 1 188 ? 2.477 8.211 19.657 1.00 93.12 188 ASP A C 1
ATOM 1430 O O . ASP A 1 188 ? 2.417 7.107 20.202 1.00 93.12 188 ASP A O 1
ATOM 1434 N N . LYS A 1 189 ? 2.940 9.279 20.316 1.00 90.06 189 LYS A N 1
ATOM 1435 C CA . LYS A 1 189 ? 3.417 9.218 21.709 1.00 90.06 189 LYS A CA 1
ATOM 1436 C C . LYS A 1 189 ? 2.311 8.946 22.732 1.00 90.06 189 LYS A C 1
ATOM 1438 O O . LYS A 1 189 ? 2.631 8.552 23.847 1.00 90.06 189 LYS A O 1
ATOM 1443 N N . SER A 1 190 ? 1.052 9.200 22.379 1.00 88.69 190 SER A N 1
ATOM 1444 C CA . SER A 1 190 ? -0.113 8.885 23.212 1.00 88.69 190 SER A CA 1
ATOM 1445 C C . SER A 1 190 ? -0.583 7.440 23.032 1.00 88.69 190 SER A C 1
ATOM 1447 O O . SER A 1 190 ? -1.448 6.982 23.767 1.00 88.69 190 SER A O 1
ATOM 1449 N N . GLY A 1 191 ? 0.004 6.712 22.078 1.00 87.88 191 GLY A N 1
ATOM 1450 C CA . GLY A 1 191 ? -0.360 5.341 21.761 1.00 87.88 191 GLY A CA 1
ATOM 1451 C C . GLY A 1 191 ? -1.456 5.221 20.701 1.00 87.88 191 GLY A C 1
ATOM 1452 O O . GLY A 1 191 ? -1.868 4.095 20.420 1.00 87.88 191 GLY A O 1
ATOM 1453 N N . ARG A 1 192 ? -1.895 6.326 20.084 1.00 92.56 192 ARG A N 1
ATOM 1454 C CA . ARG A 1 192 ? -2.938 6.344 19.049 1.00 92.56 192 ARG A CA 1
ATOM 1455 C C . ARG A 1 192 ? -2.359 6.096 17.661 1.00 92.56 192 ARG A C 1
ATOM 1457 O O . ARG A 1 192 ? -1.213 6.443 17.380 1.00 92.56 192 ARG A O 1
ATOM 1464 N N . LEU A 1 193 ? -3.172 5.513 16.784 1.00 95.69 193 LEU A N 1
ATOM 1465 C CA . LEU A 1 193 ? -2.854 5.378 15.364 1.00 95.69 193 LEU A CA 1
ATOM 1466 C C . LEU A 1 193 ? -3.106 6.705 14.641 1.00 95.69 193 LEU A C 1
ATOM 1468 O O . LEU A 1 193 ? -4.184 7.288 14.772 1.00 95.69 193 LEU A O 1
ATOM 1472 N N . ALA A 1 194 ? -2.120 7.157 13.874 1.00 97.25 194 ALA A N 1
ATOM 1473 C CA . ALA A 1 194 ? -2.181 8.376 13.079 1.00 97.25 194 ALA A CA 1
ATOM 1474 C C . ALA A 1 194 ? -1.468 8.183 11.733 1.00 97.25 194 ALA A C 1
ATOM 1476 O O . ALA A 1 194 ? -0.650 7.276 11.560 1.00 97.25 194 ALA A O 1
ATOM 1477 N N . GLY A 1 195 ? -1.809 9.025 10.762 1.00 97.94 195 GLY A N 1
ATOM 1478 C CA . GLY A 1 195 ? -1.201 9.037 9.440 1.00 97.94 195 GLY A CA 1
ATOM 1479 C C . GLY A 1 195 ? -0.092 10.082 9.313 1.00 97.94 195 GLY A C 1
ATOM 1480 O O . GLY A 1 195 ? -0.170 11.154 9.911 1.00 97.94 195 GLY A O 1
ATOM 1481 N N . THR A 1 196 ? 0.921 9.791 8.497 1.00 98.06 196 THR A N 1
ATOM 1482 C CA . THR A 1 196 ? 1.995 10.735 8.148 1.00 98.06 196 THR A CA 1
ATOM 1483 C C . THR A 1 196 ? 2.301 10.753 6.656 1.00 98.06 196 THR A C 1
ATOM 1485 O O . THR A 1 196 ? 2.276 9.720 5.991 1.00 98.06 196 THR A O 1
ATOM 1488 N N . MET A 1 197 ? 2.623 11.931 6.116 1.00 97.56 197 MET A N 1
ATOM 1489 C CA . MET A 1 197 ? 3.117 12.089 4.743 1.00 97.56 197 MET A CA 1
ATOM 1490 C C . MET A 1 197 ? 4.639 11.886 4.638 1.00 97.56 197 MET A C 1
ATOM 1492 O O . MET A 1 197 ? 5.179 11.798 3.529 1.00 97.56 197 MET A O 1
ATOM 1496 N N . TYR A 1 198 ? 5.358 11.786 5.762 1.00 96.44 198 TYR A N 1
ATOM 1497 C CA . TYR A 1 198 ? 6.812 11.593 5.809 1.00 96.44 198 TYR A CA 1
ATOM 1498 C C . TYR A 1 198 ? 7.202 10.115 5.662 1.00 96.44 198 TYR A C 1
ATOM 1500 O O . TYR A 1 198 ? 7.871 9.519 6.499 1.00 96.44 198 TYR A O 1
ATOM 1508 N N . VAL A 1 199 ? 6.801 9.516 4.543 1.00 96.25 199 VAL A N 1
ATOM 1509 C CA . VAL A 1 199 ? 6.814 8.058 4.345 1.00 96.25 199 VAL A CA 1
ATOM 1510 C C . VAL A 1 199 ? 8.173 7.461 3.957 1.00 96.25 199 VAL A C 1
ATOM 1512 O O . VAL A 1 199 ? 8.334 6.246 3.968 1.00 96.25 199 VAL A O 1
ATOM 1515 N N . SER A 1 200 ? 9.169 8.280 3.598 1.00 91.25 200 SER A N 1
ATOM 1516 C CA . SER A 1 200 ? 10.449 7.788 3.052 1.00 91.25 200 SER A CA 1
ATOM 1517 C C . SER A 1 200 ? 11.178 6.815 3.986 1.00 91.25 200 SER A C 1
ATOM 1519 O O . SER A 1 200 ? 11.750 5.841 3.506 1.00 91.25 200 SER A O 1
ATOM 1521 N N . ASP A 1 201 ? 11.136 7.061 5.298 1.00 89.44 201 ASP A N 1
ATOM 1522 C CA . ASP A 1 201 ? 11.825 6.231 6.297 1.00 89.44 201 ASP A CA 1
ATOM 1523 C C . ASP A 1 201 ? 11.038 4.958 6.652 1.00 89.44 201 ASP A C 1
ATOM 1525 O O . ASP A 1 201 ? 11.598 4.026 7.223 1.00 89.44 201 ASP A O 1
ATOM 1529 N N . MET A 1 202 ? 9.756 4.894 6.279 1.00 93.81 202 MET A N 1
ATOM 1530 C CA . MET A 1 202 ? 8.909 3.706 6.436 1.00 93.81 202 MET A CA 1
ATOM 1531 C C . MET A 1 202 ? 9.113 2.715 5.286 1.00 93.81 202 MET A C 1
ATOM 1533 O O . MET A 1 202 ? 8.921 1.515 5.445 1.00 93.81 202 MET A O 1
ATOM 1537 N N . LEU A 1 203 ? 9.560 3.208 4.129 1.00 92.69 203 LEU A N 1
ATOM 1538 C CA . LEU A 1 203 ? 9.701 2.436 2.897 1.00 92.69 203 LEU A CA 1
ATOM 1539 C C . LEU A 1 203 ? 11.045 1.690 2.801 1.00 92.69 203 LEU A C 1
ATOM 1541 O O . LEU A 1 203 ? 11.756 1.771 1.791 1.00 92.69 203 LEU A O 1
ATOM 1545 N N . VAL A 1 204 ? 11.415 1.000 3.877 1.00 88.00 204 VAL A N 1
ATOM 1546 C CA . VAL A 1 204 ? 12.709 0.315 4.023 1.00 88.00 204 VAL A CA 1
ATOM 1547 C C . VAL A 1 204 ? 12.581 -1.186 4.258 1.00 88.00 204 VAL A C 1
ATOM 1549 O O . VAL A 1 204 ? 13.559 -1.909 4.052 1.00 88.00 204 VAL A O 1
ATOM 1552 N N . ASP A 1 205 ? 11.406 -1.653 4.676 1.00 82.19 205 ASP A N 1
ATOM 1553 C CA . ASP A 1 205 ? 11.180 -3.059 4.983 1.00 82.19 205 ASP A CA 1
ATOM 1554 C C . ASP A 1 205 ? 10.843 -3.821 3.703 1.00 82.19 205 ASP A C 1
ATOM 1556 O O . ASP A 1 205 ? 9.847 -3.553 3.034 1.00 82.19 205 ASP A O 1
ATOM 1560 N N . ARG A 1 206 ? 11.709 -4.762 3.327 1.00 81.06 206 ARG A N 1
ATOM 1561 C CA . ARG A 1 206 ? 11.511 -5.583 2.134 1.00 81.06 206 ARG A CA 1
ATOM 1562 C C . ARG A 1 206 ? 11.720 -7.046 2.465 1.00 81.06 206 ARG A C 1
ATOM 1564 O O . ARG A 1 206 ? 12.729 -7.433 3.061 1.00 81.06 206 ARG A O 1
ATOM 1571 N N . ARG A 1 207 ? 10.833 -7.887 1.938 1.00 90.56 207 ARG A N 1
ATOM 1572 C CA . ARG A 1 207 ? 11.112 -9.318 1.826 1.00 90.56 207 ARG A CA 1
ATOM 1573 C C . ARG A 1 207 ? 12.231 -9.571 0.818 1.00 90.56 207 ARG A C 1
ATOM 1575 O O . ARG A 1 207 ? 12.655 -8.699 0.054 1.00 90.56 207 ARG A O 1
ATOM 1582 N N . LYS A 1 208 ? 12.688 -10.819 0.765 1.00 89.81 208 LYS A N 1
ATOM 1583 C CA . LYS A 1 208 ? 13.568 -11.266 -0.311 1.00 89.81 208 LYS A CA 1
ATOM 1584 C C . LYS A 1 208 ? 12.796 -11.232 -1.634 1.00 89.81 208 LYS A C 1
ATOM 1586 O O . LYS A 1 208 ? 11.843 -11.985 -1.820 1.00 89.81 208 LYS A O 1
ATOM 1591 N N . VAL A 1 209 ? 13.230 -10.349 -2.522 1.00 91.69 209 VAL A N 1
ATOM 1592 C CA . VAL A 1 209 ? 12.714 -10.201 -3.884 1.00 91.69 209 VAL A CA 1
ATOM 1593 C C . VAL A 1 209 ? 13.645 -10.931 -4.846 1.00 91.69 209 VAL A C 1
ATOM 1595 O O . VAL A 1 209 ? 14.868 -10.890 -4.672 1.00 91.69 209 VAL A O 1
ATOM 1598 N N . VAL A 1 210 ? 13.077 -11.609 -5.843 1.00 92.25 210 VAL A N 1
ATOM 1599 C CA . VAL A 1 210 ? 13.849 -12.303 -6.883 1.00 92.25 210 VAL A CA 1
ATOM 1600 C C . VAL A 1 210 ? 13.757 -11.576 -8.222 1.00 92.25 210 VAL A C 1
ATOM 1602 O O . VAL A 1 210 ? 12.842 -10.793 -8.473 1.00 92.25 210 VAL A O 1
ATOM 1605 N N . LEU A 1 211 ? 14.750 -11.803 -9.081 1.00 91.50 211 LEU A N 1
ATOM 1606 C CA . LEU A 1 211 ? 14.751 -11.256 -10.434 1.00 91.50 211 LEU A CA 1
ATOM 1607 C C . LEU A 1 211 ? 13.534 -11.775 -11.216 1.00 91.50 211 LEU A C 1
ATOM 1609 O O . LEU A 1 211 ? 13.116 -12.913 -11.020 1.00 91.50 211 LEU A O 1
ATOM 1613 N N . ASP A 1 212 ? 12.987 -10.933 -12.091 1.00 87.94 212 ASP A N 1
ATOM 1614 C CA . ASP A 1 212 ? 11.822 -11.199 -12.948 1.00 87.94 212 ASP A CA 1
ATOM 1615 C C . ASP A 1 212 ? 10.489 -11.428 -12.224 1.00 87.94 212 ASP A C 1
ATOM 1617 O O . ASP A 1 212 ? 9.455 -11.651 -12.858 1.00 87.94 212 ASP A O 1
ATOM 1621 N N . GLU A 1 213 ? 10.476 -11.271 -10.905 1.00 93.19 213 GLU A N 1
ATOM 1622 C CA . GLU A 1 213 ? 9.256 -11.263 -10.120 1.00 93.19 213 GLU A CA 1
ATOM 1623 C C . GLU A 1 213 ? 8.360 -10.072 -10.486 1.00 93.19 213 GLU A C 1
ATOM 1625 O O . GLU A 1 213 ? 8.838 -8.952 -10.675 1.00 93.19 213 GLU A O 1
ATOM 1630 N N . TRP A 1 214 ? 7.047 -10.306 -10.560 1.00 93.94 214 TRP A N 1
ATOM 1631 C CA . TRP A 1 214 ? 6.051 -9.255 -10.759 1.00 93.94 214 TRP A CA 1
ATOM 1632 C C . TRP A 1 214 ? 5.436 -8.844 -9.431 1.00 93.94 214 TRP A C 1
ATOM 1634 O O . TRP A 1 214 ? 4.694 -9.618 -8.829 1.00 93.94 214 TRP A O 1
ATOM 1644 N N . ILE A 1 215 ? 5.670 -7.599 -9.037 1.00 95.69 215 ILE A N 1
ATOM 1645 C CA . ILE A 1 215 ? 5.231 -7.034 -7.765 1.00 95.69 215 ILE A CA 1
ATOM 1646 C C . ILE A 1 215 ? 4.201 -5.936 -8.032 1.00 95.69 215 ILE A C 1
ATOM 1648 O O . ILE A 1 215 ? 4.368 -5.118 -8.937 1.00 95.69 215 ILE A O 1
ATOM 1652 N N . VAL A 1 216 ? 3.109 -5.930 -7.269 1.00 95.31 216 VAL A N 1
ATOM 1653 C CA . VAL A 1 216 ? 2.112 -4.852 -7.319 1.00 95.31 216 VAL A CA 1
ATOM 1654 C C . VAL A 1 216 ? 2.645 -3.647 -6.549 1.00 95.31 216 VAL A C 1
ATOM 1656 O O . VAL A 1 216 ? 3.209 -3.783 -5.463 1.00 95.31 216 VAL A O 1
ATOM 1659 N N . GLY A 1 217 ? 2.437 -2.458 -7.099 1.00 96.31 217 GLY A N 1
ATOM 1660 C CA . GLY A 1 217 ? 2.751 -1.219 -6.409 1.00 96.31 217 GLY A CA 1
ATOM 1661 C C . GLY A 1 217 ? 1.978 -0.030 -6.942 1.00 96.31 217 GLY A C 1
ATOM 1662 O O . GLY A 1 217 ? 1.195 -0.148 -7.883 1.00 96.31 217 GLY A O 1
ATOM 1663 N N . GLU A 1 218 ? 2.244 1.126 -6.351 1.00 97.50 218 GLU A N 1
ATOM 1664 C CA . GLU A 1 218 ? 1.631 2.400 -6.707 1.00 97.50 218 GLU A CA 1
ATOM 1665 C C . GLU A 1 218 ? 2.704 3.409 -7.118 1.00 97.50 218 GLU A C 1
ATOM 1667 O O . GLU A 1 218 ? 3.745 3.555 -6.470 1.00 97.50 218 GLU A O 1
ATOM 1672 N N . ALA A 1 219 ? 2.453 4.124 -8.212 1.00 97.12 219 ALA A N 1
ATOM 1673 C CA . ALA A 1 219 ? 3.328 5.178 -8.705 1.00 97.12 219 ALA A CA 1
ATOM 1674 C C . ALA A 1 219 ? 3.406 6.334 -7.693 1.00 97.12 219 ALA A C 1
ATOM 1676 O O . ALA A 1 219 ? 2.407 6.982 -7.392 1.00 97.12 219 ALA A O 1
ATOM 1677 N N . TRP A 1 220 ? 4.594 6.630 -7.165 1.00 96.62 220 TRP A N 1
ATOM 1678 C CA . TRP A 1 220 ? 4.740 7.561 -6.046 1.00 96.62 220 TRP A CA 1
ATOM 1679 C C . TRP A 1 220 ? 5.223 8.951 -6.449 1.00 96.62 220 TRP A C 1
ATOM 1681 O O . TRP A 1 220 ? 4.527 9.947 -6.237 1.00 96.62 220 TRP A O 1
ATOM 1691 N N . ARG A 1 221 ? 6.436 9.032 -6.992 1.00 93.75 221 ARG A N 1
ATOM 1692 C CA . ARG A 1 221 ? 7.055 10.287 -7.424 1.00 93.75 221 ARG A CA 1
ATOM 1693 C C . ARG A 1 221 ? 7.781 10.044 -8.733 1.00 93.75 221 ARG A C 1
ATOM 1695 O O . ARG A 1 221 ? 8.434 9.016 -8.884 1.00 93.75 221 ARG A O 1
ATOM 1702 N N . ASN A 1 222 ? 7.675 10.982 -9.660 1.00 93.69 222 ASN A N 1
ATOM 1703 C CA . ASN A 1 222 ? 8.371 10.904 -10.932 1.00 93.69 222 ASN A CA 1
ATOM 1704 C C . ASN A 1 222 ? 9.423 12.005 -10.995 1.00 93.69 222 ASN A C 1
ATOM 1706 O O . ASN A 1 222 ? 9.099 13.177 -10.804 1.00 93.69 222 ASN A O 1
ATOM 1710 N N . ASP A 1 223 ? 10.665 11.616 -11.238 1.00 94.00 223 ASP A N 1
ATOM 1711 C CA . ASP A 1 223 ? 11.769 12.526 -11.497 1.00 94.00 223 ASP A CA 1
ATOM 1712 C C . ASP A 1 223 ? 12.129 12.428 -12.990 1.00 94.00 223 ASP A C 1
ATOM 1714 O O . ASP A 1 223 ? 12.435 11.328 -13.451 1.00 94.00 223 ASP A O 1
ATOM 1718 N N . PRO A 1 224 ? 12.095 13.529 -13.763 1.00 91.06 224 PRO A N 1
ATOM 1719 C CA . PRO A 1 224 ? 12.322 13.478 -15.209 1.00 91.06 224 PRO A CA 1
ATOM 1720 C C . PRO A 1 224 ? 13.680 12.899 -15.631 1.00 91.06 224 PRO A C 1
ATOM 1722 O O . PRO A 1 224 ? 13.782 12.314 -16.709 1.00 91.06 224 PRO A O 1
ATOM 1725 N N . ASP A 1 225 ? 14.714 13.051 -14.800 1.00 92.94 225 ASP A N 1
ATOM 1726 C CA . ASP A 1 225 ? 16.076 12.618 -15.118 1.00 92.94 225 ASP A CA 1
ATOM 1727 C C . ASP A 1 225 ? 16.367 11.192 -14.628 1.00 92.94 225 ASP A C 1
ATOM 1729 O O . ASP A 1 225 ? 17.234 10.503 -15.177 1.00 92.94 225 ASP A O 1
ATOM 1733 N N . ILE A 1 226 ? 15.674 10.751 -13.575 1.00 93.62 226 ILE A N 1
ATOM 1734 C CA . ILE A 1 226 ? 15.915 9.459 -12.918 1.00 93.62 226 ILE A CA 1
ATOM 1735 C C . ILE A 1 226 ? 14.843 8.435 -13.302 1.00 93.62 226 ILE A C 1
ATOM 1737 O O . ILE A 1 226 ? 15.175 7.315 -13.705 1.00 93.62 226 ILE A O 1
ATOM 1741 N N . GLY A 1 227 ? 13.573 8.819 -13.209 1.00 95.69 227 GLY A N 1
ATOM 1742 C CA . GLY A 1 227 ? 12.409 8.001 -13.519 1.00 95.69 227 GLY A CA 1
ATOM 1743 C C . GLY A 1 227 ? 11.359 7.981 -12.409 1.00 95.69 227 GLY A C 1
ATOM 1744 O O . GLY A 1 227 ? 11.370 8.785 -11.471 1.00 95.69 227 GLY A O 1
ATOM 1745 N N . LEU A 1 228 ? 10.445 7.021 -12.519 1.00 97.44 228 LEU A N 1
ATOM 1746 C CA . LEU A 1 228 ? 9.327 6.842 -11.607 1.00 97.44 228 LEU A CA 1
ATOM 1747 C C . LEU A 1 228 ? 9.719 5.943 -10.435 1.00 97.44 228 LEU A C 1
ATOM 1749 O O . LEU A 1 228 ? 10.035 4.767 -10.600 1.00 97.44 228 LEU A O 1
ATOM 1753 N N . PHE A 1 229 ? 9.605 6.479 -9.229 1.00 97.50 229 PHE A N 1
ATOM 1754 C CA . PHE A 1 229 ? 9.639 5.697 -8.004 1.00 97.50 229 PHE A CA 1
ATOM 1755 C C . PHE A 1 229 ? 8.245 5.144 -7.721 1.00 97.50 229 PHE A C 1
ATOM 1757 O O . PHE A 1 229 ? 7.264 5.892 -7.740 1.00 97.50 229 PHE A O 1
ATOM 1764 N N . ALA A 1 230 ? 8.169 3.854 -7.419 1.00 97.69 230 ALA A N 1
ATOM 1765 C CA . ALA A 1 230 ? 6.942 3.167 -7.044 1.00 97.69 230 ALA A CA 1
ATOM 1766 C C . ALA A 1 230 ? 7.063 2.605 -5.625 1.00 97.69 230 ALA A C 1
ATOM 1768 O O . ALA A 1 230 ? 8.113 2.070 -5.265 1.00 97.69 230 ALA A O 1
ATOM 1769 N N . ILE A 1 231 ? 5.990 2.724 -4.842 1.00 97.81 231 ILE A N 1
ATOM 1770 C CA . ILE A 1 231 ? 5.840 2.034 -3.558 1.00 97.81 231 ILE A CA 1
ATOM 1771 C C . ILE A 1 231 ? 5.350 0.620 -3.864 1.00 97.81 231 ILE A C 1
ATOM 1773 O O . ILE A 1 231 ? 4.300 0.448 -4.477 1.00 97.81 231 ILE A O 1
ATOM 1777 N N . LEU A 1 232 ? 6.126 -0.381 -3.470 1.00 97.06 232 LEU A N 1
ATOM 1778 C CA . LEU A 1 232 ? 5.873 -1.798 -3.697 1.00 97.06 232 LEU A CA 1
ATOM 1779 C C . LEU A 1 232 ? 5.451 -2.453 -2.387 1.00 97.06 232 LEU A C 1
ATOM 1781 O O . LEU A 1 232 ? 6.066 -2.197 -1.350 1.00 97.06 232 LEU A O 1
ATOM 1785 N N . GLU A 1 233 ? 4.400 -3.274 -2.445 1.00 95.00 233 GLU A N 1
ATOM 1786 C CA . GLU A 1 233 ? 3.857 -4.010 -1.287 1.00 95.00 233 GLU A CA 1
ATOM 1787 C C . GLU A 1 233 ? 3.669 -3.134 -0.034 1.00 95.00 233 GLU A C 1
ATOM 1789 O O . GLU A 1 233 ? 3.749 -3.626 1.080 1.00 95.00 233 GLU A O 1
ATOM 1794 N N . ARG A 1 234 ? 3.439 -1.824 -0.217 1.00 96.19 234 ARG A N 1
ATOM 1795 C CA . ARG A 1 234 ? 3.278 -0.823 0.852 1.00 96.19 234 ARG A CA 1
ATOM 1796 C C . ARG A 1 234 ? 4.479 -0.636 1.794 1.00 96.19 234 ARG A C 1
ATOM 1798 O O . ARG A 1 234 ? 4.357 0.121 2.753 1.00 96.19 234 ARG A O 1
ATOM 1805 N N . SER A 1 235 ? 5.636 -1.244 1.522 1.00 94.75 235 SER A N 1
ATOM 1806 C CA . SER A 1 235 ? 6.749 -1.292 2.492 1.00 94.75 235 SER A CA 1
ATOM 1807 C C . SER A 1 235 ? 8.122 -0.931 1.925 1.00 94.75 235 SER A C 1
ATOM 1809 O O . SER A 1 235 ? 9.036 -0.635 2.690 1.00 94.75 235 SER A O 1
ATOM 1811 N N . PHE A 1 236 ? 8.302 -0.894 0.602 1.00 94.75 236 PHE A N 1
ATOM 1812 C CA . PHE A 1 236 ? 9.593 -0.542 -0.001 1.00 94.75 236 PHE A CA 1
ATOM 1813 C C . PHE A 1 236 ? 9.448 0.140 -1.361 1.00 94.75 236 PHE A C 1
ATOM 1815 O O . PHE A 1 236 ? 8.360 0.243 -1.919 1.00 94.75 236 PHE A O 1
ATOM 1822 N N . VAL A 1 237 ? 10.561 0.647 -1.897 1.00 96.38 237 VAL A N 1
ATOM 1823 C CA . VAL A 1 237 ? 10.586 1.419 -3.149 1.00 96.38 237 VAL A CA 1
ATOM 1824 C C . VAL A 1 237 ? 11.349 0.688 -4.246 1.00 96.38 237 VAL A C 1
ATOM 1826 O O . VAL A 1 237 ? 12.433 0.146 -4.019 1.00 96.38 237 VAL A O 1
ATOM 1829 N N . GLY A 1 238 ? 10.818 0.752 -5.466 1.00 96.38 238 GLY A N 1
ATOM 1830 C CA . GLY A 1 238 ? 11.554 0.440 -6.690 1.00 96.38 238 GLY A CA 1
ATOM 1831 C C . GLY A 1 238 ? 11.546 1.604 -7.680 1.00 96.38 238 GLY A C 1
ATOM 1832 O O . GLY A 1 238 ? 10.748 2.534 -7.560 1.00 96.38 238 GLY A O 1
ATOM 1833 N N . LEU A 1 239 ? 12.458 1.559 -8.652 1.00 97.50 239 LEU A N 1
ATOM 1834 C CA . LEU A 1 239 ? 12.634 2.593 -9.671 1.00 97.50 239 LEU A CA 1
ATOM 1835 C C . LEU A 1 239 ? 12.347 2.034 -11.064 1.00 97.50 239 LEU A C 1
ATOM 1837 O O . LEU A 1 239 ? 13.075 1.167 -11.540 1.00 97.50 239 LEU A O 1
ATOM 1841 N N . VAL A 1 240 ? 11.354 2.589 -11.749 1.00 96.62 240 VAL A N 1
ATOM 1842 C CA . VAL A 1 240 ? 11.207 2.481 -13.204 1.00 96.62 240 VAL A CA 1
ATOM 1843 C C . VAL A 1 240 ? 12.076 3.578 -13.834 1.00 96.62 240 VAL A C 1
ATOM 1845 O O . VAL A 1 240 ? 11.787 4.756 -13.620 1.00 96.62 240 VAL A O 1
ATOM 1848 N N . PRO A 1 241 ? 13.154 3.251 -14.570 1.00 95.50 241 PRO A N 1
ATOM 1849 C CA . PRO A 1 241 ? 14.054 4.261 -15.128 1.00 95.50 241 PRO A CA 1
ATOM 1850 C C . PRO A 1 241 ? 13.349 5.212 -16.102 1.00 95.50 241 PRO A C 1
ATOM 1852 O O . PRO A 1 241 ? 12.468 4.784 -16.841 1.00 95.50 241 PRO A O 1
ATOM 1855 N N . ALA A 1 242 ? 13.809 6.462 -16.210 1.00 92.44 242 ALA A N 1
ATOM 1856 C CA . ALA A 1 242 ? 13.252 7.450 -17.151 1.00 92.44 242 ALA A CA 1
ATOM 1857 C C . ALA A 1 242 ? 13.280 7.000 -18.630 1.00 92.44 242 ALA A C 1
ATOM 1859 O O . ALA A 1 242 ? 12.505 7.478 -19.456 1.00 92.44 242 ALA A O 1
ATOM 1860 N N . SER A 1 243 ? 14.168 6.064 -18.985 1.00 86.31 243 SER A N 1
ATOM 1861 C CA . SER A 1 243 ? 14.227 5.456 -20.320 1.00 86.31 243 SER A CA 1
ATOM 1862 C C . SER A 1 243 ? 13.079 4.483 -20.610 1.00 86.31 243 SER A C 1
ATOM 1864 O O . SER A 1 243 ? 12.898 4.080 -21.764 1.00 86.31 243 SER A O 1
ATOM 1866 N N . GLU A 1 244 ? 12.325 4.079 -19.590 1.00 84.88 244 GLU A N 1
ATOM 1867 C CA . GLU A 1 244 ? 11.179 3.197 -19.712 1.00 84.88 244 GLU A CA 1
ATOM 1868 C C . GLU A 1 244 ? 9.880 4.015 -19.754 1.00 84.88 244 GLU A C 1
ATOM 1870 O O . GLU A 1 244 ? 9.452 4.560 -18.737 1.00 84.88 244 GLU A O 1
ATOM 1875 N N . PRO A 1 245 ? 9.235 4.129 -20.930 1.00 83.38 245 PRO A N 1
ATOM 1876 C CA . PRO A 1 245 ? 8.042 4.946 -21.063 1.00 83.38 245 PRO A CA 1
ATOM 1877 C C . PRO A 1 245 ? 6.872 4.324 -20.302 1.00 83.38 245 PRO A C 1
ATOM 1879 O O . PRO A 1 245 ? 6.614 3.122 -20.406 1.00 83.38 245 PRO A O 1
ATOM 1882 N N . HIS A 1 246 ? 6.132 5.176 -19.603 1.00 88.75 246 HIS A N 1
ATOM 1883 C CA . HIS A 1 246 ? 4.924 4.828 -18.869 1.00 88.75 246 HIS A CA 1
ATOM 1884 C C . HIS A 1 246 ? 3.908 5.970 -18.948 1.00 88.75 246 HIS A C 1
ATOM 1886 O O . HIS A 1 246 ? 4.268 7.123 -19.175 1.00 88.75 246 HIS A O 1
ATOM 1892 N N . THR A 1 247 ? 2.636 5.650 -18.727 1.00 89.44 247 THR A N 1
ATOM 1893 C CA . THR A 1 247 ? 1.541 6.632 -18.618 1.00 89.44 247 THR A CA 1
ATOM 1894 C C . THR A 1 247 ? 1.032 6.792 -17.188 1.00 89.44 247 THR A C 1
ATOM 1896 O O . THR A 1 247 ? 0.094 7.552 -16.967 1.00 89.44 247 THR A O 1
ATOM 1899 N N . LEU A 1 248 ? 1.646 6.079 -16.232 1.00 92.62 248 LEU A N 1
ATOM 1900 C CA . LEU A 1 248 ? 1.201 6.044 -14.841 1.00 92.62 248 LEU A CA 1
ATOM 1901 C C . LEU A 1 248 ? 1.184 7.436 -14.214 1.00 92.62 248 LEU A C 1
ATOM 1903 O O . LEU A 1 248 ? 2.193 8.151 -14.240 1.00 92.62 248 LEU A O 1
ATOM 1907 N N . ARG A 1 249 ? 0.049 7.780 -13.611 1.00 93.44 249 ARG A N 1
ATOM 1908 C CA . ARG A 1 249 ? -0.109 8.963 -12.765 1.00 93.44 249 ARG A CA 1
ATOM 1909 C C . ARG A 1 249 ? 0.244 8.633 -11.319 1.00 93.44 249 ARG A C 1
ATOM 1911 O O . ARG A 1 249 ? 0.263 7.480 -10.904 1.00 93.44 249 ARG A O 1
ATOM 1918 N N . ARG A 1 250 ? 0.510 9.668 -10.527 1.00 94.69 250 ARG A N 1
ATOM 1919 C CA . ARG A 1 250 ? 0.746 9.528 -9.086 1.00 94.69 250 ARG A CA 1
ATOM 1920 C C . ARG A 1 250 ? -0.463 8.868 -8.404 1.00 94.69 250 ARG A C 1
ATOM 1922 O O . ARG A 1 250 ? -1.591 9.291 -8.629 1.00 94.69 250 ARG A O 1
ATOM 1929 N N . GLY A 1 251 ? -0.215 7.846 -7.589 1.00 94.44 251 GLY A N 1
ATOM 1930 C CA . GLY A 1 251 ? -1.230 7.034 -6.913 1.00 94.44 251 GLY A CA 1
ATOM 1931 C C . GLY A 1 251 ? -1.903 5.972 -7.788 1.00 94.44 251 GLY A C 1
ATOM 1932 O O . GLY A 1 251 ? -2.838 5.319 -7.326 1.00 94.44 251 GLY A O 1
ATOM 1933 N N . GLU A 1 252 ? -1.471 5.799 -9.041 1.00 95.31 252 GLU A N 1
ATOM 1934 C CA . GLU A 1 252 ? -1.979 4.748 -9.926 1.00 95.31 252 GLU A CA 1
ATOM 1935 C C . GLU A 1 252 ? -1.289 3.414 -9.626 1.00 95.31 252 GLU A C 1
ATOM 1937 O O . GLU A 1 252 ? -0.058 3.345 -9.522 1.00 95.31 252 GLU A O 1
ATOM 1942 N N . SER A 1 253 ? -2.085 2.354 -9.486 1.00 94.75 253 SER A N 1
ATOM 1943 C CA . SER A 1 253 ? -1.585 1.006 -9.235 1.00 94.75 253 SER A CA 1
ATOM 1944 C C . SER A 1 253 ? -1.151 0.324 -10.532 1.00 94.75 253 SER A C 1
ATOM 1946 O O . SER A 1 253 ? -1.835 0.396 -11.550 1.00 94.75 253 SER A O 1
ATOM 1948 N N . ALA A 1 254 ? -0.037 -0.401 -10.485 1.00 93.50 254 ALA A N 1
ATOM 1949 C CA . ALA A 1 254 ? 0.442 -1.217 -11.593 1.00 93.50 254 ALA A CA 1
ATOM 1950 C C . ALA A 1 254 ? 1.205 -2.447 -11.091 1.00 93.50 254 ALA A C 1
ATOM 1952 O O . ALA A 1 254 ? 1.577 -2.552 -9.921 1.00 93.50 254 ALA A O 1
ATOM 1953 N N . ARG A 1 255 ? 1.451 -3.393 -12.001 1.00 94.62 255 ARG A N 1
ATOM 1954 C CA . ARG A 1 255 ? 2.372 -4.508 -11.769 1.00 94.62 255 ARG A CA 1
ATOM 1955 C C . ARG A 1 255 ? 3.717 -4.173 -12.387 1.00 94.62 255 ARG A C 1
ATOM 1957 O O . ARG A 1 255 ? 3.788 -3.837 -13.565 1.00 94.62 255 ARG A O 1
ATOM 1964 N N . PHE A 1 256 ? 4.770 -4.314 -11.600 1.00 94.88 256 PHE A N 1
ATOM 1965 C CA . PHE A 1 256 ? 6.138 -4.015 -11.984 1.00 94.88 256 PHE A CA 1
ATOM 1966 C C . PHE A 1 256 ? 6.970 -5.288 -11.944 1.00 94.88 256 PHE A C 1
ATOM 1968 O O . PHE A 1 256 ? 6.996 -5.987 -10.935 1.00 94.88 256 PHE A O 1
ATOM 1975 N N . ARG A 1 257 ? 7.675 -5.581 -13.030 1.00 94.12 257 ARG A N 1
ATOM 1976 C CA . ARG A 1 257 ? 8.661 -6.655 -13.072 1.00 94.12 257 ARG A CA 1
ATOM 1977 C C . ARG A 1 257 ? 9.987 -6.167 -12.514 1.00 94.12 257 ARG A C 1
ATOM 1979 O O . ARG A 1 257 ? 10.469 -5.109 -12.916 1.00 94.12 257 ARG A O 1
ATOM 1986 N N . VAL A 1 258 ? 10.618 -6.963 -11.664 1.00 94.94 258 VAL A N 1
ATOM 1987 C CA . VAL A 1 258 ? 11.969 -6.705 -11.157 1.00 94.94 258 VAL A CA 1
ATOM 1988 C C . VAL A 1 258 ? 12.973 -6.993 -12.270 1.00 94.94 258 VAL A C 1
ATOM 1990 O O . VAL A 1 258 ? 13.276 -8.143 -12.570 1.00 94.94 258 VAL A O 1
ATOM 1993 N N . SER A 1 259 ? 13.479 -5.945 -12.916 1.00 91.62 259 SER A N 1
ATOM 1994 C CA . SER A 1 259 ? 14.396 -6.061 -14.054 1.00 91.62 259 SER A CA 1
ATOM 1995 C C . SER A 1 259 ? 15.864 -6.148 -13.639 1.00 91.62 259 SER A C 1
ATOM 1997 O O . SER A 1 259 ? 16.681 -6.669 -14.395 1.00 91.62 259 SER A O 1
ATOM 1999 N N . SER A 1 260 ? 16.208 -5.635 -12.455 1.00 92.06 260 SER A N 1
ATOM 2000 C CA . SER A 1 260 ? 17.533 -5.771 -11.848 1.00 92.06 260 SER A CA 1
ATOM 2001 C C . SER A 1 260 ? 17.480 -5.505 -10.343 1.00 92.06 260 SER A C 1
ATOM 2003 O O . SER A 1 260 ? 16.648 -4.729 -9.867 1.00 92.06 260 SER A O 1
ATOM 2005 N N . ILE A 1 261 ? 18.402 -6.121 -9.604 1.00 93.88 261 ILE A N 1
ATOM 2006 C CA . ILE A 1 261 ? 18.631 -5.888 -8.176 1.00 93.88 261 ILE A CA 1
ATOM 2007 C C . ILE A 1 261 ? 20.050 -5.335 -8.034 1.00 93.88 261 ILE A C 1
ATOM 2009 O O . ILE A 1 261 ? 21.024 -5.998 -8.391 1.00 93.88 261 ILE A O 1
ATOM 2013 N N . LEU A 1 262 ? 20.171 -4.097 -7.555 1.00 90.44 262 LEU A N 1
ATOM 2014 C CA . LEU A 1 262 ? 21.456 -3.413 -7.399 1.00 90.44 262 LEU A CA 1
ATOM 2015 C C . LEU A 1 262 ? 22.257 -3.979 -6.208 1.00 90.44 262 LEU A C 1
ATOM 2017 O O . LEU A 1 262 ? 21.674 -4.611 -5.327 1.00 90.44 262 LEU A O 1
ATOM 2021 N N . PRO A 1 263 ? 23.583 -3.737 -6.121 1.00 88.44 263 PRO A N 1
ATOM 2022 C CA . PRO A 1 263 ? 24.408 -4.239 -5.013 1.00 88.44 263 PRO A CA 1
ATOM 2023 C C . PRO A 1 263 ? 23.985 -3.752 -3.619 1.00 88.44 263 PRO A C 1
ATOM 2025 O O . PRO A 1 263 ? 24.207 -4.443 -2.632 1.00 88.44 263 PRO A O 1
ATOM 2028 N N . ASP A 1 264 ? 23.359 -2.575 -3.529 1.00 85.88 264 ASP A N 1
ATOM 2029 C CA . ASP A 1 264 ? 22.753 -2.044 -2.298 1.00 85.88 264 ASP A CA 1
ATOM 2030 C C . ASP A 1 264 ? 21.310 -2.554 -2.071 1.00 85.88 264 ASP A C 1
ATOM 2032 O O . ASP A 1 264 ? 20.623 -2.170 -1.122 1.00 85.88 264 ASP A O 1
ATOM 2036 N N . GLY A 1 265 ? 20.845 -3.454 -2.939 1.00 86.06 265 GLY A N 1
ATOM 2037 C CA . GLY A 1 265 ? 19.542 -4.106 -2.912 1.00 86.06 265 GLY A CA 1
ATOM 2038 C C . GLY A 1 265 ? 18.387 -3.264 -3.446 1.00 86.06 265 GLY A C 1
ATOM 2039 O O . GLY A 1 265 ? 17.235 -3.676 -3.329 1.00 86.06 265 GLY A O 1
ATOM 2040 N N . LYS A 1 266 ? 18.657 -2.088 -4.018 1.00 91.19 266 LYS A N 1
ATOM 2041 C CA . LYS A 1 266 ? 17.623 -1.271 -4.663 1.00 91.19 266 LYS A CA 1
ATOM 2042 C C . LYS A 1 266 ? 17.106 -1.964 -5.921 1.00 91.19 266 LYS A C 1
ATOM 2044 O O . LYS A 1 266 ? 17.874 -2.570 -6.669 1.00 91.19 266 LYS A O 1
ATOM 2049 N N . LEU A 1 267 ? 15.802 -1.851 -6.155 1.00 95.62 267 LEU A N 1
ATOM 2050 C CA . LEU A 1 267 ? 15.128 -2.539 -7.249 1.00 95.62 267 LEU A CA 1
ATOM 2051 C C . LEU A 1 267 ? 14.988 -1.623 -8.459 1.00 95.62 267 LEU A C 1
ATOM 2053 O O . LEU A 1 267 ? 14.489 -0.501 -8.347 1.00 95.62 267 LEU A O 1
ATOM 2057 N N . VAL A 1 268 ? 15.390 -2.133 -9.617 1.00 96.06 268 VAL A N 1
ATOM 2058 C CA . VAL A 1 268 ? 15.049 -1.548 -10.911 1.00 96.06 268 VAL A CA 1
ATOM 2059 C C . VAL A 1 268 ? 13.857 -2.313 -11.461 1.00 96.06 268 VAL A C 1
ATOM 2061 O O . VAL A 1 268 ? 13.829 -3.545 -11.453 1.00 96.06 268 VAL A O 1
ATOM 2064 N N . LEU A 1 269 ? 12.859 -1.571 -11.909 1.00 95.69 269 LEU A N 1
ATOM 2065 C CA . LEU A 1 269 ? 11.558 -2.069 -12.309 1.00 95.69 269 LEU A CA 1
ATOM 2066 C C . LEU A 1 269 ? 11.338 -1.889 -13.804 1.00 95.69 269 LEU A C 1
ATOM 2068 O O . LEU A 1 269 ? 11.986 -1.064 -14.446 1.00 95.69 269 LEU A O 1
ATOM 2072 N N . SER A 1 270 ? 10.406 -2.668 -14.339 1.00 92.50 270 SER A N 1
ATOM 2073 C CA . SER A 1 270 ? 9.935 -2.569 -15.711 1.00 92.50 270 SER A CA 1
ATOM 2074 C C . SER A 1 270 ? 8.438 -2.866 -15.789 1.00 92.50 270 SER A C 1
ATOM 2076 O O . SER A 1 270 ? 7.945 -3.786 -15.145 1.00 92.50 270 SER A O 1
ATOM 2078 N N . LEU A 1 271 ? 7.707 -2.085 -16.580 1.00 87.56 271 LEU A N 1
ATOM 2079 C CA . LEU A 1 271 ? 6.299 -2.307 -16.924 1.00 87.56 271 LEU A CA 1
ATOM 2080 C C . LEU A 1 271 ? 6.146 -3.206 -18.153 1.00 87.56 271 LEU A C 1
ATOM 2082 O O . LEU A 1 271 ? 5.066 -3.724 -18.429 1.00 87.56 271 LEU A O 1
ATOM 2086 N N . ARG A 1 272 ? 7.222 -3.387 -18.919 1.00 77.56 272 ARG A N 1
ATOM 2087 C CA . ARG A 1 272 ? 7.206 -4.217 -20.118 1.00 77.56 272 ARG A CA 1
ATOM 2088 C C . ARG A 1 272 ? 7.337 -5.692 -19.762 1.00 77.56 272 ARG A C 1
ATOM 2090 O O . ARG A 1 272 ? 8.223 -6.105 -19.005 1.00 77.56 272 ARG A O 1
ATOM 2097 N N . GLN A 1 273 ? 6.513 -6.500 -20.424 1.00 61.44 273 GLN A N 1
ATOM 2098 C CA . GLN A 1 273 ? 6.848 -7.902 -20.629 1.00 61.44 273 GLN A CA 1
ATOM 2099 C C . GLN A 1 273 ? 8.147 -7.996 -21.437 1.00 61.44 273 GLN A C 1
ATOM 2101 O O . GLN A 1 273 ? 8.553 -7.058 -22.127 1.00 61.44 273 GLN A O 1
ATOM 2106 N N . HIS A 1 274 ? 8.875 -9.087 -21.246 1.00 55.81 274 HIS A N 1
ATOM 2107 C CA . HIS A 1 274 ? 10.267 -9.200 -21.642 1.00 55.81 274 HIS A CA 1
ATOM 2108 C C . HIS A 1 274 ? 10.508 -8.934 -23.144 1.00 55.81 274 HIS A C 1
ATOM 2110 O O . HIS A 1 274 ? 10.492 -9.853 -23.953 1.00 55.81 274 HIS A O 1
ATOM 2116 N N . ALA A 1 275 ? 10.959 -7.727 -23.501 1.00 54.69 275 ALA A N 1
ATOM 2117 C CA . ALA A 1 275 ? 11.591 -7.477 -24.805 1.00 54.69 275 ALA A CA 1
ATOM 2118 C C . ALA A 1 275 ? 12.876 -8.316 -25.009 1.00 54.69 275 ALA A C 1
ATOM 2120 O O . ALA A 1 275 ? 13.402 -8.394 -26.123 1.00 54.69 275 ALA A O 1
ATOM 2121 N N . TYR A 1 276 ? 13.403 -8.886 -23.915 1.00 54.34 276 TYR A N 1
ATOM 2122 C CA . TYR A 1 276 ? 14.539 -9.806 -23.868 1.00 54.34 276 TYR A CA 1
ATOM 2123 C C . TYR A 1 276 ? 14.139 -11.265 -24.140 1.00 54.34 276 TYR A C 1
ATOM 2125 O O . TYR A 1 276 ? 14.839 -11.932 -24.883 1.00 54.34 276 TYR A O 1
ATOM 2133 N N . GLN A 1 277 ? 12.998 -11.737 -23.628 1.00 58.91 277 GLN A N 1
ATOM 2134 C CA . GLN A 1 277 ? 12.459 -13.068 -23.941 1.00 58.91 277 GLN A CA 1
ATOM 2135 C C . GLN A 1 277 ? 11.870 -13.074 -25.341 1.00 58.91 277 GLN A C 1
ATOM 2137 O O . GLN A 1 277 ? 12.026 -14.062 -26.031 1.00 58.91 277 GLN A O 1
ATOM 2142 N N . GLU A 1 278 ? 11.266 -11.973 -25.801 1.00 66.62 278 GLU A N 1
ATOM 2143 C CA . GLU A 1 278 ? 10.939 -11.814 -27.221 1.00 66.62 278 GLU A CA 1
ATOM 2144 C C . GLU A 1 278 ? 12.208 -11.918 -28.071 1.00 66.62 278 GLU A C 1
ATOM 2146 O O . GLU A 1 278 ? 12.225 -12.640 -29.054 1.00 66.62 278 GLU A O 1
ATOM 2151 N N . LEU A 1 279 ? 13.308 -11.271 -27.664 1.00 77.06 279 LEU A N 1
ATOM 2152 C CA . LEU A 1 279 ? 14.575 -11.369 -28.391 1.00 77.06 279 LEU A CA 1
ATOM 2153 C C . LEU A 1 279 ? 15.182 -12.781 -28.344 1.00 77.06 279 LEU A C 1
ATOM 2155 O O . LEU A 1 279 ? 15.702 -13.230 -29.360 1.00 77.06 279 LEU A O 1
ATOM 2159 N N . GLU A 1 280 ? 15.132 -13.472 -27.202 1.00 75.94 280 GLU A N 1
ATOM 2160 C CA . GLU A 1 280 ? 15.593 -14.861 -27.071 1.00 75.94 280 GLU A CA 1
ATOM 2161 C C . GLU A 1 280 ? 14.687 -15.837 -27.824 1.00 75.94 280 GLU A C 1
ATOM 2163 O O . GLU A 1 280 ? 15.194 -16.740 -28.478 1.00 75.94 280 GLU A O 1
ATOM 2168 N N . ALA A 1 281 ? 13.370 -15.637 -27.811 1.00 80.06 281 ALA A N 1
ATOM 2169 C CA . ALA A 1 281 ? 12.414 -16.431 -28.573 1.00 80.06 281 ALA A CA 1
ATOM 2170 C C . ALA A 1 281 ? 12.581 -16.204 -30.080 1.00 80.06 281 ALA A C 1
ATOM 2172 O O . ALA A 1 281 ? 12.590 -17.168 -30.845 1.00 80.06 281 ALA A O 1
ATOM 2173 N N . ASP A 1 282 ? 12.782 -14.955 -30.509 1.00 88.00 282 ASP A N 1
ATOM 2174 C CA . ASP A 1 282 ? 13.102 -14.599 -31.891 1.00 88.00 282 ASP A CA 1
ATOM 2175 C C . ASP A 1 282 ? 14.427 -15.249 -32.316 1.00 88.00 282 ASP A C 1
ATOM 2177 O O . ASP A 1 282 ? 14.515 -15.851 -33.388 1.00 88.00 282 ASP A O 1
ATOM 2181 N N . ALA A 1 283 ? 15.456 -15.178 -31.465 1.00 87.94 283 ALA A N 1
ATOM 2182 C CA . ALA A 1 283 ? 16.764 -15.783 -31.707 1.00 87.94 283 ALA A CA 1
ATOM 2183 C C . ALA A 1 283 ? 16.690 -17.320 -31.774 1.00 87.94 283 ALA A C 1
ATOM 2185 O O . ALA A 1 283 ? 17.219 -17.922 -32.710 1.00 87.94 283 ALA A O 1
ATOM 2186 N N . ALA A 1 284 ? 15.977 -17.954 -30.841 1.00 87.06 284 ALA A N 1
ATOM 2187 C CA . ALA A 1 284 ? 15.744 -19.395 -30.821 1.00 87.06 284 ALA A CA 1
ATOM 2188 C C . ALA A 1 284 ? 14.954 -19.854 -32.053 1.00 87.06 284 ALA A C 1
ATOM 2190 O O . ALA A 1 284 ? 15.289 -20.871 -32.658 1.00 87.06 284 ALA A O 1
ATOM 2191 N N . ARG A 1 285 ? 13.946 -19.082 -32.481 1.00 88.75 285 ARG A N 1
ATOM 2192 C CA . ARG A 1 285 ? 13.174 -19.359 -33.699 1.00 88.75 285 ARG A CA 1
ATOM 2193 C C . ARG A 1 285 ? 14.048 -19.288 -34.949 1.00 88.75 285 ARG A C 1
ATOM 2195 O O . ARG A 1 285 ? 13.943 -20.162 -35.808 1.00 88.75 285 ARG A O 1
ATOM 2202 N N . ILE A 1 286 ? 14.929 -18.289 -35.041 1.00 90.69 286 ILE A N 1
ATOM 2203 C CA . ILE A 1 286 ? 15.887 -18.171 -36.148 1.00 90.69 286 ILE A CA 1
ATOM 2204 C C . ILE A 1 286 ? 16.826 -19.383 -36.177 1.00 90.69 286 ILE A C 1
ATOM 2206 O O . ILE A 1 286 ? 16.951 -20.018 -37.223 1.00 90.69 286 ILE A O 1
ATOM 2210 N N . LEU A 1 287 ? 17.425 -19.758 -35.041 1.00 89.19 287 LEU A N 1
ATOM 2211 C CA . LEU A 1 287 ? 18.297 -20.936 -34.951 1.00 89.19 287 LEU A CA 1
ATOM 2212 C C . LEU A 1 287 ? 17.570 -22.236 -35.316 1.00 89.19 287 LEU A C 1
ATOM 2214 O O . LEU A 1 287 ? 18.110 -23.050 -36.060 1.00 89.19 287 LEU A O 1
ATOM 2218 N N . ALA A 1 288 ? 16.334 -22.417 -34.849 1.00 89.19 288 ALA A N 1
ATOM 2219 C CA . ALA A 1 288 ? 15.545 -23.615 -35.124 1.00 89.19 288 ALA A CA 1
ATOM 2220 C C . ALA A 1 288 ? 15.227 -23.798 -36.617 1.00 89.19 288 ALA A C 1
ATOM 2222 O O . ALA A 1 288 ? 15.090 -24.928 -37.082 1.00 89.19 288 ALA A O 1
ATOM 2223 N N . ILE A 1 289 ? 15.090 -22.706 -37.374 1.00 88.25 289 ILE A N 1
ATOM 2224 C CA . ILE A 1 289 ? 14.856 -22.753 -38.824 1.00 88.25 289 ILE A CA 1
ATOM 2225 C C . ILE A 1 289 ? 16.176 -22.921 -39.582 1.00 88.25 289 ILE A C 1
ATOM 2227 O O . ILE A 1 289 ? 16.250 -23.749 -40.489 1.00 88.25 289 ILE A O 1
ATOM 2231 N N . LEU A 1 290 ? 17.224 -22.185 -39.198 1.00 88.88 290 LEU A N 1
ATOM 2232 C CA . LEU A 1 290 ? 18.534 -22.251 -39.857 1.00 88.88 290 LEU A CA 1
ATOM 2233 C C . LEU A 1 290 ? 19.299 -23.553 -39.567 1.00 88.88 290 LEU A C 1
ATOM 2235 O O . LEU A 1 290 ? 20.172 -23.931 -40.343 1.00 88.88 290 LEU A O 1
ATOM 2239 N N . GLY A 1 291 ? 18.970 -24.254 -38.480 1.00 83.94 291 GLY A N 1
ATOM 2240 C CA . GLY A 1 291 ? 19.563 -25.543 -38.116 1.00 83.94 291 GLY A CA 1
ATOM 2241 C C . GLY A 1 291 ? 18.989 -26.756 -38.861 1.00 83.94 291 GLY A C 1
ATOM 2242 O O . GLY A 1 291 ? 19.484 -27.866 -38.674 1.00 83.94 291 GLY A O 1
ATOM 2243 N N . LYS A 1 292 ? 17.948 -26.587 -39.691 1.00 86.62 292 LYS A N 1
ATOM 2244 C CA . LYS A 1 292 ? 17.325 -27.692 -40.442 1.00 86.62 292 LYS A CA 1
ATOM 2245 C C . LYS A 1 292 ? 18.079 -27.999 -41.750 1.00 86.62 292 LYS A C 1
ATOM 2247 O O . LYS A 1 292 ? 18.603 -27.081 -42.383 1.00 86.62 292 LYS A O 1
ATOM 2252 N N . PRO A 1 293 ? 18.093 -29.264 -42.220 1.00 78.38 293 PRO A N 1
ATOM 2253 C CA . PRO A 1 293 ? 18.581 -29.601 -43.558 1.00 78.38 293 PRO A CA 1
ATOM 2254 C C . PRO A 1 293 ? 17.792 -28.835 -44.631 1.00 78.38 293 PRO A C 1
ATOM 2256 O O . PRO A 1 293 ? 16.564 -28.843 -44.611 1.00 78.38 293 PRO A O 1
ATOM 2259 N N . GLY A 1 294 ? 18.486 -28.165 -45.556 1.00 77.94 294 GLY A N 1
ATOM 2260 C CA . GLY A 1 294 ? 17.845 -27.319 -46.573 1.00 77.94 294 GLY A CA 1
ATOM 2261 C C . GLY A 1 294 ? 17.434 -25.926 -46.078 1.00 77.94 294 GLY A C 1
ATOM 2262 O O . GLY A 1 294 ? 16.510 -25.336 -46.633 1.00 77.94 294 GLY A O 1
ATOM 2263 N N . ALA A 1 295 ? 18.094 -25.408 -45.036 1.00 81.44 295 ALA A N 1
ATOM 2264 C CA . ALA A 1 295 ? 17.818 -24.088 -44.477 1.00 81.44 295 ALA A CA 1
ATOM 2265 C C . ALA A 1 295 ? 17.782 -22.970 -45.544 1.00 81.44 295 ALA A C 1
ATOM 2267 O O . ALA A 1 295 ? 18.625 -22.941 -46.450 1.00 81.44 295 ALA A O 1
ATOM 2268 N N . PRO A 1 296 ? 16.834 -22.022 -45.430 1.00 83.25 296 PRO A N 1
ATOM 2269 C CA . PRO A 1 296 ? 16.711 -20.921 -46.373 1.00 83.25 296 PRO A CA 1
ATOM 2270 C C . PRO A 1 296 ? 17.927 -19.992 -46.287 1.00 83.25 296 PRO A C 1
ATOM 2272 O O . PRO A 1 296 ? 18.358 -19.605 -45.200 1.00 83.25 296 PRO A O 1
ATOM 2275 N N . ARG A 1 297 ? 18.455 -19.579 -47.445 1.00 87.00 297 ARG A N 1
ATOM 2276 C CA . ARG A 1 297 ? 19.513 -18.562 -47.521 1.00 87.00 297 ARG A CA 1
ATOM 2277 C C . ARG A 1 297 ? 18.911 -17.181 -47.300 1.00 87.00 297 ARG A C 1
ATOM 2279 O O . ARG A 1 297 ? 18.337 -16.591 -48.211 1.00 87.00 297 ARG A O 1
ATOM 2286 N N . ILE A 1 298 ? 19.018 -16.691 -46.068 1.00 87.12 298 ILE A N 1
ATOM 2287 C CA . ILE A 1 298 ? 18.457 -15.409 -45.648 1.00 87.12 298 ILE A CA 1
ATOM 2288 C C . ILE A 1 298 ? 19.543 -14.562 -44.976 1.00 87.12 298 ILE A C 1
ATOM 2290 O O . ILE A 1 298 ? 20.298 -15.025 -44.125 1.00 87.12 298 ILE A O 1
ATOM 2294 N N . GLY A 1 299 ? 19.625 -13.297 -45.363 1.00 84.69 299 GLY A N 1
ATOM 2295 C CA . GLY A 1 299 ? 20.532 -12.301 -44.795 1.00 84.69 299 GLY A CA 1
ATOM 2296 C C . GLY A 1 299 ? 19.854 -10.954 -44.559 1.00 84.69 299 GLY A C 1
ATOM 2297 O O . GLY A 1 299 ? 18.653 -10.793 -44.790 1.00 84.69 299 GLY A O 1
ATOM 2298 N N . ASP A 1 300 ? 20.625 -9.941 -44.164 1.00 78.56 300 ASP A N 1
ATOM 2299 C CA . ASP A 1 300 ? 20.103 -8.582 -43.939 1.00 78.56 300 ASP A CA 1
ATOM 2300 C C . ASP A 1 300 ? 19.504 -7.938 -45.212 1.00 78.56 300 ASP A C 1
ATOM 2302 O O . ASP A 1 300 ? 18.584 -7.111 -45.173 1.00 78.56 300 ASP A O 1
ATOM 2306 N N . ARG A 1 301 ? 19.996 -8.353 -46.383 1.00 82.88 301 ARG A N 1
ATOM 2307 C CA . ARG A 1 301 ? 19.526 -7.864 -47.687 1.00 82.88 301 ARG A CA 1
ATOM 2308 C C . ARG A 1 301 ? 18.201 -8.482 -48.137 1.00 82.88 301 ARG A C 1
ATOM 2310 O O . ARG A 1 301 ? 17.624 -7.999 -49.104 1.00 82.88 301 ARG A O 1
ATOM 2317 N N . SER A 1 302 ? 17.686 -9.482 -47.426 1.00 87.56 302 SER A N 1
ATOM 2318 C CA . SER A 1 302 ? 16.467 -10.194 -47.826 1.00 87.56 302 SER A CA 1
ATOM 2319 C C . SER A 1 302 ? 15.223 -9.308 -47.770 1.00 87.56 302 SER A C 1
ATOM 2321 O O . SER A 1 302 ? 15.162 -8.326 -47.011 1.00 87.56 302 SER A O 1
ATOM 2323 N N . ASN A 1 303 ? 14.224 -9.671 -48.576 1.00 89.50 303 ASN A N 1
ATOM 2324 C CA . ASN A 1 303 ? 12.939 -8.985 -48.614 1.00 89.50 303 ASN A CA 1
ATOM 2325 C C . ASN A 1 303 ? 12.235 -9.104 -47.236 1.00 89.50 303 ASN A C 1
ATOM 2327 O O . ASN A 1 303 ? 12.194 -10.202 -46.673 1.00 89.50 303 ASN A O 1
ATOM 2331 N N . PRO A 1 304 ? 11.717 -7.993 -46.665 1.00 87.25 304 PRO A N 1
ATOM 2332 C CA . PRO A 1 304 ? 10.910 -8.013 -45.445 1.00 87.25 304 PRO A CA 1
ATOM 2333 C C . PRO A 1 304 ? 9.787 -9.058 -45.421 1.00 87.25 304 PRO A C 1
ATOM 2335 O O . PRO A 1 304 ? 9.570 -9.651 -44.366 1.00 87.25 304 PRO A O 1
ATOM 2338 N N . ASP A 1 305 ? 9.108 -9.289 -46.545 1.00 88.81 305 ASP A N 1
ATOM 2339 C CA . ASP A 1 305 ? 7.989 -10.236 -46.622 1.00 88.81 305 ASP A CA 1
ATOM 2340 C C . ASP A 1 305 ? 8.489 -11.675 -46.478 1.00 88.81 305 ASP A C 1
ATOM 2342 O O . ASP A 1 305 ? 7.991 -12.422 -45.646 1.00 88.81 305 ASP A O 1
ATOM 2346 N N . THR A 1 306 ? 9.603 -12.016 -47.130 1.00 87.38 306 THR A N 1
ATOM 2347 C CA . THR A 1 306 ? 10.260 -13.323 -46.967 1.00 87.38 306 THR A CA 1
ATOM 2348 C C . THR A 1 306 ? 10.707 -13.579 -45.523 1.00 87.38 306 THR A C 1
ATOM 2350 O O . THR A 1 306 ? 10.582 -14.691 -45.017 1.00 87.38 306 THR A O 1
ATOM 2353 N N . ILE A 1 307 ? 11.220 -12.557 -44.825 1.00 88.06 307 ILE A N 1
ATOM 2354 C CA . ILE A 1 307 ? 11.597 -12.674 -43.403 1.00 88.06 307 ILE A CA 1
ATOM 2355 C C . ILE A 1 307 ? 10.355 -12.921 -42.532 1.00 88.06 307 ILE A C 1
ATOM 2357 O O . ILE A 1 307 ? 10.404 -13.707 -41.581 1.00 88.06 307 ILE A O 1
ATOM 2361 N N . ARG A 1 308 ? 9.239 -12.267 -42.859 1.00 87.12 308 ARG A N 1
ATOM 2362 C CA . ARG A 1 308 ? 7.971 -12.446 -42.154 1.00 87.12 308 ARG A CA 1
ATOM 2363 C C . ARG A 1 308 ? 7.400 -13.841 -42.384 1.00 87.12 308 ARG A C 1
ATOM 2365 O O . ARG A 1 308 ? 7.003 -14.466 -41.410 1.00 87.12 308 ARG A O 1
ATOM 2372 N N . ASP A 1 309 ? 7.418 -14.340 -43.612 1.00 88.56 309 ASP A N 1
ATOM 2373 C CA . ASP A 1 309 ? 6.867 -15.655 -43.950 1.00 88.56 309 ASP A CA 1
ATOM 2374 C C . ASP A 1 309 ? 7.668 -16.793 -43.309 1.00 88.56 309 ASP A C 1
ATOM 2376 O O . ASP A 1 309 ? 7.098 -17.759 -42.806 1.00 88.56 309 ASP A O 1
ATOM 2380 N N . LEU A 1 310 ? 8.999 -16.664 -43.272 1.00 87.56 310 LEU A N 1
ATOM 2381 C CA . LEU A 1 310 ? 9.873 -17.693 -42.709 1.00 87.56 310 LEU A CA 1
ATOM 2382 C C . LEU A 1 310 ? 9.893 -17.686 -41.176 1.00 87.56 310 LEU A C 1
ATOM 2384 O O . LEU A 1 310 ? 9.837 -18.747 -40.560 1.00 87.56 310 LEU A O 1
ATOM 2388 N N . PHE A 1 311 ? 10.004 -16.511 -40.549 1.00 86.44 311 PHE A N 1
ATOM 2389 C CA . PHE A 1 311 ? 10.266 -16.399 -39.106 1.00 86.44 311 PHE A CA 1
ATOM 2390 C C . PHE A 1 311 ? 9.086 -15.815 -38.315 1.00 86.44 311 PHE A C 1
ATOM 2392 O O . PHE A 1 311 ? 9.097 -15.820 -37.083 1.00 86.44 311 PHE A O 1
ATOM 2399 N N . GLY A 1 312 ? 8.067 -15.275 -38.982 1.00 85.44 312 GLY A N 1
ATOM 2400 C CA . GLY A 1 312 ? 7.009 -14.497 -38.333 1.00 85.44 312 GLY A CA 1
ATOM 2401 C C . GLY A 1 312 ? 7.514 -13.174 -37.749 1.00 85.44 312 GLY A C 1
ATOM 2402 O O . GLY A 1 312 ? 6.891 -12.637 -36.837 1.00 85.44 312 GLY A O 1
ATOM 2403 N N . LEU A 1 313 ? 8.661 -12.665 -38.220 1.00 86.69 313 LEU A N 1
ATOM 2404 C CA . LEU A 1 313 ? 9.338 -11.493 -37.658 1.00 86.69 313 LEU A CA 1
ATOM 2405 C C . LEU A 1 313 ? 9.313 -10.305 -38.618 1.00 86.69 313 LEU A C 1
ATOM 2407 O O . LEU A 1 313 ? 9.398 -10.449 -39.834 1.00 86.69 313 LEU A O 1
ATOM 2411 N N . SER A 1 314 ? 9.291 -9.093 -38.062 1.00 87.19 314 SER A N 1
ATOM 2412 C CA . SER A 1 314 ? 9.614 -7.898 -38.848 1.00 87.19 314 SER A CA 1
ATOM 2413 C C . SER A 1 314 ? 11.110 -7.859 -39.184 1.00 87.19 314 SER A C 1
ATOM 2415 O O . SER A 1 314 ? 11.940 -8.347 -38.416 1.00 87.19 314 SER A O 1
ATOM 2417 N N . LYS A 1 315 ? 11.493 -7.177 -40.273 1.00 86.44 315 LYS A N 1
ATOM 2418 C CA . LYS A 1 315 ? 12.912 -6.992 -40.638 1.00 86.44 315 LYS A CA 1
ATOM 2419 C C . LYS A 1 315 ? 13.738 -6.350 -39.512 1.00 86.44 315 LYS A C 1
ATOM 2421 O O . LYS A 1 315 ? 14.900 -6.696 -39.318 1.00 86.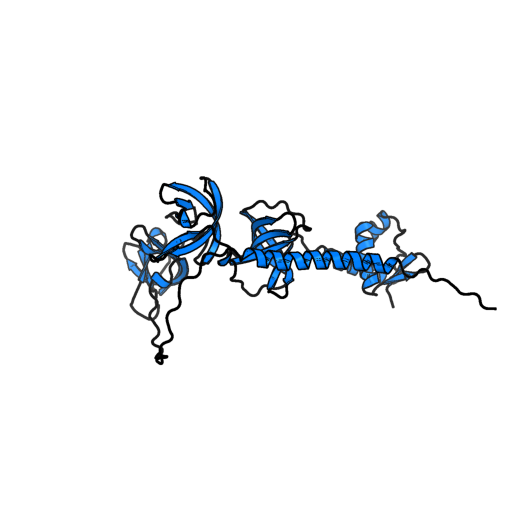44 315 LYS A O 1
ATOM 2426 N N . LYS A 1 316 ? 13.136 -5.452 -38.722 1.00 84.75 316 LYS A N 1
ATOM 2427 C CA . LYS A 1 316 ? 13.789 -4.834 -37.556 1.00 84.75 316 LYS A CA 1
ATOM 2428 C C . LYS A 1 316 ? 14.014 -5.840 -36.422 1.00 84.75 316 LYS A C 1
ATOM 2430 O O . LYS A 1 316 ? 15.107 -5.858 -35.862 1.00 84.75 316 LYS A O 1
ATOM 2435 N N . ALA A 1 317 ? 13.013 -6.663 -36.099 1.00 84.50 317 ALA A N 1
ATOM 2436 C CA . ALA A 1 317 ? 13.127 -7.711 -35.080 1.00 84.50 317 ALA A CA 1
ATOM 2437 C C . ALA A 1 317 ? 14.170 -8.765 -35.483 1.00 84.50 317 ALA A C 1
ATOM 2439 O O . ALA A 1 317 ? 15.077 -9.054 -34.706 1.00 84.50 317 ALA A O 1
ATOM 2440 N N . PHE A 1 318 ? 14.139 -9.202 -36.746 1.00 90.31 318 PHE A N 1
ATOM 2441 C CA . PHE A 1 318 ? 15.117 -10.122 -37.323 1.00 90.31 318 PHE A CA 1
ATOM 2442 C C . PHE A 1 318 ? 16.560 -9.609 -37.195 1.00 90.31 318 PHE A C 1
ATOM 2444 O O . PHE A 1 318 ? 17.407 -10.298 -36.633 1.00 90.31 318 PHE A O 1
ATOM 2451 N N . LYS A 1 319 ? 16.849 -8.365 -37.616 1.00 90.38 319 LYS A N 1
ATOM 2452 C CA . LYS A 1 319 ? 18.196 -7.767 -37.478 1.00 90.38 319 LYS A CA 1
ATOM 2453 C C . LYS A 1 319 ? 18.661 -7.712 -36.024 1.00 90.38 319 LYS A C 1
ATOM 2455 O O . LYS A 1 319 ? 19.843 -7.896 -35.740 1.00 90.38 319 LYS A O 1
ATOM 2460 N N . ARG A 1 320 ? 17.734 -7.452 -35.100 1.00 87.88 320 ARG A N 1
ATOM 2461 C CA . ARG A 1 320 ? 18.016 -7.365 -33.665 1.00 87.88 320 ARG A CA 1
ATOM 2462 C C . ARG A 1 320 ? 18.374 -8.740 -33.087 1.00 87.88 320 ARG A C 1
ATOM 2464 O O . ARG A 1 320 ? 19.365 -8.836 -32.370 1.00 87.88 320 ARG A O 1
ATOM 2471 N N . ALA A 1 321 ? 17.619 -9.780 -33.445 1.00 89.62 321 ALA A N 1
ATOM 2472 C CA . ALA A 1 321 ? 17.855 -11.163 -33.028 1.00 89.62 321 ALA A CA 1
ATOM 2473 C C . ALA A 1 321 ? 19.139 -11.748 -33.642 1.00 89.62 321 ALA A C 1
ATOM 2475 O O . ALA A 1 321 ? 19.978 -12.273 -32.916 1.00 89.62 321 ALA A O 1
ATOM 2476 N N . VAL A 1 322 ? 19.374 -11.550 -34.945 1.00 90.44 3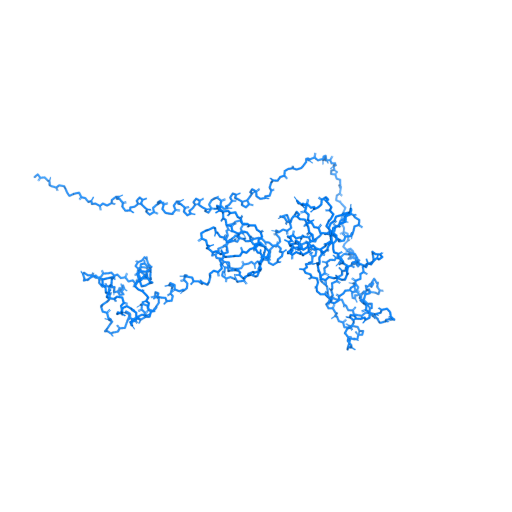22 VAL A N 1
ATOM 2477 C CA . VAL A 1 322 ? 20.634 -11.939 -35.611 1.00 90.44 322 VAL A CA 1
ATOM 2478 C C . VAL A 1 322 ? 21.832 -11.219 -34.993 1.00 90.44 322 VAL A C 1
ATOM 2480 O O . VAL A 1 322 ? 22.848 -11.842 -34.705 1.00 90.44 322 VAL A O 1
ATOM 2483 N N . GLY A 1 323 ? 21.715 -9.915 -34.721 1.00 88.88 323 GLY A N 1
ATOM 2484 C CA . GLY A 1 323 ? 22.776 -9.146 -34.070 1.00 88.88 323 GLY A CA 1
ATOM 2485 C C . GLY A 1 323 ? 23.128 -9.647 -32.665 1.00 88.88 323 GLY A C 1
ATOM 2486 O O . GLY A 1 323 ? 24.265 -9.476 -32.231 1.00 88.88 323 GLY A O 1
ATOM 2487 N N . ARG A 1 324 ? 22.178 -10.270 -31.956 1.00 85.31 324 ARG A N 1
ATOM 2488 C CA . ARG A 1 324 ? 22.434 -10.967 -30.691 1.00 85.31 324 ARG A CA 1
ATOM 2489 C C . ARG A 1 324 ? 23.134 -12.306 -30.933 1.00 85.31 324 ARG A C 1
ATOM 2491 O O . ARG A 1 324 ? 24.201 -12.511 -30.372 1.00 85.31 324 ARG A O 1
ATOM 2498 N N . LEU A 1 325 ? 22.603 -13.146 -31.822 1.00 89.25 325 LEU A N 1
ATOM 2499 C CA . LEU A 1 325 ? 23.188 -14.451 -32.162 1.00 89.25 325 LEU A CA 1
ATOM 2500 C C . LEU A 1 325 ? 24.643 -14.351 -32.655 1.00 89.25 325 LEU A C 1
ATOM 2502 O O . LEU A 1 325 ? 25.456 -15.210 -32.332 1.00 89.25 325 LEU A O 1
ATOM 2506 N N . LEU A 1 326 ? 24.985 -13.289 -33.395 1.00 89.00 326 LEU A N 1
ATOM 2507 C CA . LEU A 1 326 ? 26.358 -13.005 -33.834 1.00 89.00 326 LEU A CA 1
ATOM 2508 C C . LEU A 1 326 ? 27.289 -12.671 -32.662 1.00 89.00 326 LEU A C 1
ATOM 2510 O O . LEU A 1 326 ? 28.446 -13.078 -32.662 1.00 89.00 326 LEU A O 1
ATOM 2514 N N . LYS A 1 327 ? 26.798 -11.925 -31.664 1.00 84.38 327 LYS A N 1
ATOM 2515 C CA . LYS A 1 327 ? 27.569 -11.610 -30.448 1.00 84.38 327 LYS A CA 1
ATOM 2516 C C . LYS A 1 327 ? 27.769 -12.841 -29.571 1.00 84.38 327 LYS A C 1
ATOM 2518 O O . LYS A 1 327 ? 28.826 -12.972 -28.967 1.00 84.38 327 LYS A O 1
ATOM 2523 N N . ASP A 1 328 ? 26.770 -13.717 -29.537 1.00 83.94 328 ASP A N 1
ATOM 2524 C CA . ASP A 1 328 ? 26.791 -14.966 -28.774 1.00 83.94 328 ASP A CA 1
ATOM 2525 C C . ASP A 1 328 ? 27.576 -16.078 -29.503 1.00 83.94 328 ASP A C 1
ATOM 2527 O O . ASP A 1 328 ? 27.760 -17.161 -28.958 1.00 83.94 328 ASP A O 1
ATOM 2531 N N . GLY A 1 329 ? 28.040 -15.827 -30.735 1.00 87.25 329 GLY A N 1
ATOM 2532 C CA . GLY A 1 329 ? 28.811 -16.779 -31.541 1.00 87.25 329 GLY A CA 1
ATOM 2533 C C . GLY A 1 329 ? 27.996 -17.944 -32.112 1.00 87.25 329 GLY A C 1
ATOM 2534 O O . GLY A 1 329 ? 28.579 -18.872 -32.657 1.00 87.25 329 GLY A O 1
ATOM 2535 N N . ALA A 1 330 ? 26.665 -17.908 -32.012 1.00 87.25 330 ALA A N 1
ATOM 2536 C CA . ALA A 1 330 ? 25.779 -18.990 -32.451 1.00 87.25 330 ALA A CA 1
ATOM 2537 C C . ALA A 1 330 ? 25.531 -19.003 -33.973 1.00 87.25 330 ALA A C 1
ATOM 2539 O O . ALA A 1 330 ? 25.142 -20.023 -34.543 1.00 87.25 330 ALA A O 1
ATOM 2540 N N . VAL A 1 331 ? 25.740 -17.870 -34.647 1.00 89.56 331 VAL A N 1
ATOM 2541 C CA . VAL A 1 331 ? 25.637 -17.737 -36.109 1.00 89.56 331 VAL A CA 1
ATOM 2542 C C . VAL A 1 331 ? 26.799 -16.906 -36.647 1.00 89.56 331 VAL A C 1
ATOM 2544 O O . VAL A 1 331 ? 27.397 -16.121 -35.914 1.00 89.56 331 VAL A O 1
ATOM 2547 N N . SER A 1 332 ? 27.091 -17.039 -37.936 1.00 90.00 332 SER A N 1
ATOM 2548 C CA . SER A 1 332 ? 28.033 -16.209 -38.687 1.00 90.00 332 SER A CA 1
ATOM 2549 C C . SER A 1 332 ? 27.399 -15.723 -39.996 1.00 90.00 332 SER A C 1
ATOM 2551 O O . SER A 1 332 ? 26.289 -16.123 -40.353 1.00 90.00 332 SER A O 1
ATOM 2553 N N . ILE A 1 333 ? 28.070 -14.795 -40.680 1.00 89.50 333 ILE A N 1
ATOM 2554 C CA . ILE A 1 333 ? 27.651 -14.294 -41.994 1.00 89.50 333 ILE A CA 1
ATOM 2555 C C . ILE A 1 333 ? 28.601 -14.877 -43.040 1.00 89.50 333 ILE A C 1
ATOM 2557 O O . ILE A 1 333 ? 29.816 -14.747 -42.892 1.00 89.50 333 ILE A O 1
ATOM 2561 N N . ASP A 1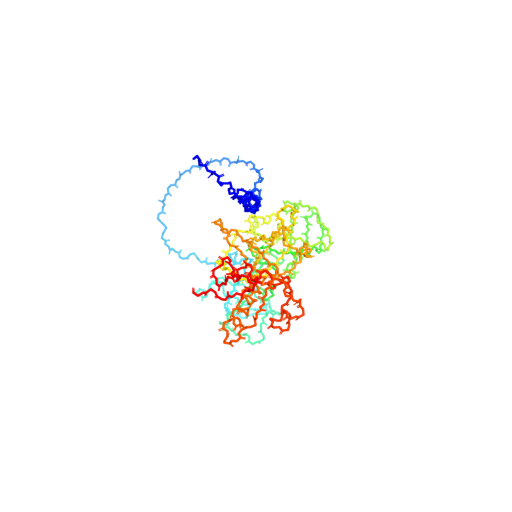 334 ? 28.055 -15.521 -44.071 1.00 87.31 334 ASP A N 1
ATOM 2562 C CA . ASP A 1 334 ? 28.838 -16.064 -45.185 1.00 87.31 334 ASP A CA 1
ATOM 2563 C C . ASP A 1 334 ? 29.240 -14.985 -46.213 1.00 87.31 334 ASP A C 1
ATOM 2565 O O . ASP A 1 334 ? 28.869 -13.812 -46.109 1.00 87.31 334 ASP A O 1
ATOM 2569 N N . ASN A 1 335 ? 30.015 -15.379 -47.229 1.00 83.81 335 ASN A N 1
ATOM 2570 C CA . ASN A 1 335 ? 30.500 -14.466 -48.272 1.00 83.81 335 ASN A CA 1
ATOM 2571 C C . ASN A 1 335 ? 29.368 -13.830 -49.103 1.00 83.81 335 ASN A C 1
ATOM 2573 O O . ASN A 1 335 ? 29.557 -12.751 -49.664 1.00 83.81 335 ASN A O 1
ATOM 2577 N N . ASP A 1 336 ? 28.192 -14.462 -49.141 1.00 81.94 336 ASP A N 1
ATOM 2578 C CA . ASP A 1 336 ? 27.006 -13.980 -49.853 1.00 81.94 336 ASP A CA 1
ATOM 2579 C C . ASP A 1 336 ? 26.133 -13.063 -48.971 1.00 81.94 336 ASP A C 1
ATOM 2581 O O . ASP A 1 336 ? 25.122 -12.513 -49.418 1.00 81.94 336 ASP A O 1
ATOM 2585 N N . GLY A 1 337 ? 26.527 -12.850 -47.710 1.00 81.88 337 GLY A N 1
ATOM 2586 C CA . GLY A 1 337 ? 25.820 -12.007 -46.751 1.00 81.88 337 GLY A CA 1
ATOM 2587 C C . GLY A 1 337 ? 24.635 -12.695 -46.066 1.00 81.88 337 GLY A C 1
ATOM 2588 O O . GLY A 1 337 ? 23.784 -12.002 -45.496 1.00 81.88 337 GLY A O 1
ATOM 2589 N N . CYS A 1 338 ? 24.558 -14.027 -46.127 1.00 87.38 338 CYS A N 1
ATOM 2590 C CA . CYS A 1 338 ? 23.524 -14.839 -45.491 1.00 87.38 338 CYS A CA 1
ATOM 2591 C C . CYS A 1 338 ? 23.940 -15.282 -44.085 1.00 87.38 338 CYS A C 1
ATOM 2593 O O . CYS A 1 338 ? 25.116 -15.506 -43.804 1.00 87.38 338 CYS A O 1
ATOM 2595 N N . VAL A 1 339 ? 22.956 -15.408 -43.195 1.00 90.00 339 VAL A N 1
ATOM 2596 C CA . VAL A 1 339 ? 23.152 -15.886 -41.824 1.00 90.00 339 VAL A CA 1
ATOM 2597 C C . VAL A 1 339 ? 23.212 -17.409 -41.839 1.00 90.00 339 VAL A C 1
ATOM 2599 O O . VAL A 1 339 ? 22.276 -18.063 -42.299 1.00 90.00 339 VAL A O 1
ATOM 2602 N N . VAL A 1 340 ? 24.292 -17.971 -41.307 1.00 88.81 340 VAL A N 1
ATOM 2603 C CA . VAL A 1 340 ? 24.508 -19.418 -41.193 1.00 88.81 340 VAL A CA 1
ATOM 2604 C C . VAL A 1 340 ? 24.814 -19.791 -39.747 1.00 88.81 340 VAL A C 1
ATOM 2606 O O . VAL A 1 340 ? 25.415 -19.010 -39.015 1.00 88.81 340 VAL A O 1
ATOM 2609 N N . VAL A 1 341 ? 24.381 -20.973 -39.307 1.00 88.19 341 VAL A N 1
ATOM 2610 C CA . VAL A 1 341 ? 24.673 -21.455 -37.947 1.00 88.19 341 VAL A CA 1
ATOM 2611 C C . VAL A 1 341 ? 26.175 -21.713 -37.824 1.00 88.19 341 VAL A C 1
ATOM 2613 O O . VAL A 1 341 ? 26.764 -22.362 -38.693 1.00 88.19 341 VAL A O 1
ATOM 2616 N N . ALA A 1 342 ? 26.793 -21.179 -36.771 1.00 82.25 342 ALA A N 1
ATOM 2617 C CA . ALA A 1 342 ? 28.201 -21.422 -36.488 1.00 82.25 342 ALA A CA 1
ATOM 2618 C C . ALA A 1 342 ? 28.387 -22.904 -36.122 1.00 82.25 342 ALA A C 1
ATOM 2620 O O . ALA A 1 342 ? 27.582 -23.459 -35.375 1.00 82.25 342 ALA A O 1
ATOM 2621 N N . ARG A 1 343 ? 29.400 -23.550 -36.703 1.00 62.75 343 ARG A N 1
ATOM 2622 C CA . ARG A 1 343 ? 29.734 -24.956 -36.437 1.00 62.75 343 ARG A CA 1
ATOM 2623 C C . ARG A 1 343 ? 30.778 -25.085 -35.348 1.00 62.75 343 ARG A C 1
ATOM 2625 O O . ARG A 1 343 ? 31.692 -24.229 -35.339 1.00 62.75 343 ARG A O 1
#

Foldseek 3Di:
DDDDDDDPDPPVVVVVVVVVVVVVVLVVVLVVVLVVLPDDDDDDDDDDDDDDDDDDDDDPPQDDLLNQAQHWDWFFFQDADPQGTWTDPDPVDPDDTAHEGNVQDPPPHDGGDIATWHWAADPVRDTHTHNWDWQGGALFKAWWFFADADPQATWTRRGDPDTAGAGPVQDPDHDDGRDTAIWHWHQDPVSHIHTHNSNSVSAPDDDDDDAFDKFKWFFADADQSAGTWTRTPRGHIAGAGNVADDPHDGNDMDIWGFHDQDPVRHTHTHRDDDPPVLLVVLLVLQCVQQVDVPRDFDALPDDQVVCCVRRVDGSVSNVSSLVVCVVVQQWDADPVRGIHGHD

Sequence (343 aa):
MTSAVRSPGTHAVIVAASVNARQQRSIGRATAALTICMRRRVPRGRRTPKGRWWACNSARTAMLPDDLLGRHVTLPIRRFADAGAFLAVDPQDDGETILLPYSEVPADANVGDALPVFIHLDSEERPIATTKTPKLALGEVAFLEVTATTEIGAFVDWGLGKELLVPFAEQATELAVADRQPIGLYRDKSGRLAGTMYVSDMLVDRRKVVLDEWIVGEAWRNDPDIGLFAILERSFVGLVPASEPHTLRRGESARFRVSSILPDGKLVLSLRQHAYQELEADAARILAILGKPGAPRIGDRSNPDTIRDLFGLSKKAFKRAVGRLLKDGAVSIDNDGCVVVAR

pLDDT: mean 80.91, std 23.18, range [24.78, 98.44]